Protein AF-A0A4W2BZ05-F1 (afdb_monomer)

InterPro domains:
  IPR001359 Synapsin [PR01368] (102-111)
  IPR001359 Synapsin [PR01368] (117-129)
  IPR001359 Synapsin [PR01368] (153-164)
  IPR016185 Pre-ATP-grasp domain superfamily [SSF52440] (90-190)
  IPR019736 Synapsin, phosphorylation site [PF10581] (1-25)
  IPR019736 Synapsin, phosphorylation site [PS00415] (4-11)
  IPR020897 Synapsin, pre-ATP-grasp domain [PF02078] (90-189)
  IPR020898 Synapsin, ATP-binding domain [PF02750] (191-238)

Organism: Bos indicus x Bos taurus (NCBI:txid30522)

Sequence (246 aa):
MNYLRRRLSDSNFMANLPNGYMTDLQRPQPASSAAPVASPAAPSPGSSGGGGFFSSLSNAVKQTTAAAAATFSEQVGGGSGGAGRGGAAARVLLVIDEPHTDWAKYFKGKKIHGEIDIKVEQAEFSDLNLVAHANGGFSVDMEVLRNGVKVVRSLKPDFVLIRQHAFSMARNGDYRSLVIGLQYAGIPSINSLHSVYNFCDKPWVFAQMVRLHKKLGTEEFPLINQTFYPNHKEMVSLGEGSGHCY

Secondary structure (DSSP, 8-state):
-HHHHHHH---TTGGGPPTTTTGGGGPPPPPP--------------------------------TTSSSSS-S-------------PPPPEEEEEE--TTS-HHHHHTT-EETTTE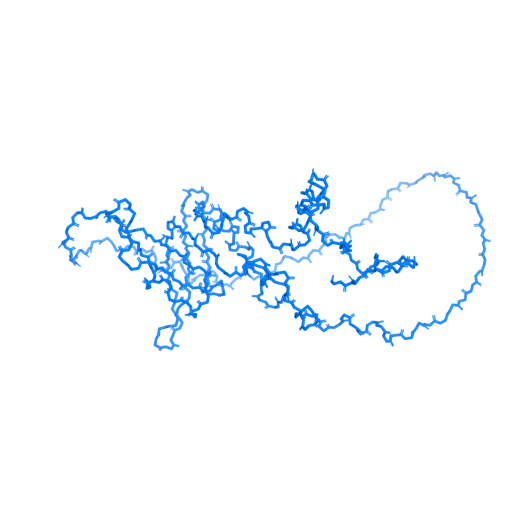EEEEEEE-GGGEEEEE-TTS-EEEEEEEEETTEEEEEEE--SEEEE-S-SB-SSTT-B-HHHHHHHHHTT--EES-HHHHHHTT-HHHHHHHHHHHHHHH-TTT---------SSGGG----SS------

Structure (mmCIF, N/CA/C/O backbone):
data_AF-A0A4W2BZ05-F1
#
_entry.id   AF-A0A4W2BZ05-F1
#
loop_
_atom_site.group_PDB
_atom_site.id
_atom_site.type_symbol
_atom_site.label_atom_id
_atom_site.label_alt_id
_atom_site.label_comp_id
_atom_site.label_asym_id
_atom_site.label_entity_id
_atom_site.label_seq_id
_atom_site.pdbx_PDB_ins_code
_atom_site.Cartn_x
_atom_site.Cartn_y
_atom_site.Cartn_z
_atom_site.occupancy
_atom_site.B_iso_or_equiv
_atom_site.auth_seq_id
_atom_site.auth_comp_id
_atom_site.auth_asym_id
_atom_site.auth_atom_id
_atom_site.pdbx_PDB_model_num
ATOM 1 N N . MET A 1 1 ? 16.042 10.785 -0.523 1.00 42.44 1 MET A N 1
ATOM 2 C CA . MET A 1 1 ? 17.019 10.165 -1.452 1.00 42.44 1 MET A CA 1
ATOM 3 C C . MET A 1 1 ? 17.312 8.682 -1.168 1.00 42.44 1 MET A C 1
ATOM 5 O O . MET A 1 1 ? 17.542 7.952 -2.120 1.00 42.44 1 MET A O 1
ATOM 9 N N . ASN A 1 2 ? 17.253 8.182 0.078 1.00 43.25 2 ASN A N 1
ATOM 10 C CA . ASN A 1 2 ? 17.703 6.807 0.393 1.00 43.25 2 ASN A CA 1
ATOM 11 C C . ASN A 1 2 ? 16.669 5.679 0.170 1.00 43.25 2 ASN A C 1
ATOM 13 O O . ASN A 1 2 ? 17.055 4.523 0.037 1.00 43.25 2 ASN A O 1
ATOM 17 N N . TYR A 1 3 ? 15.368 5.986 0.085 1.00 41.03 3 TYR A N 1
ATOM 18 C CA . TYR A 1 3 ? 14.318 4.963 -0.068 1.00 41.03 3 TYR A CA 1
ATOM 19 C C . TYR A 1 3 ? 14.325 4.288 -1.452 1.00 41.03 3 TYR A C 1
ATOM 21 O O . TYR A 1 3 ? 14.160 3.076 -1.555 1.00 41.03 3 TYR A O 1
ATOM 29 N N . LEU A 1 4 ? 14.571 5.061 -2.517 1.00 38.88 4 LEU A N 1
ATOM 30 C CA . LEU A 1 4 ? 14.624 4.545 -3.891 1.00 38.88 4 LEU A CA 1
ATOM 31 C C . LEU A 1 4 ? 15.882 3.705 -4.141 1.00 38.88 4 LEU A C 1
ATOM 33 O O . LEU A 1 4 ? 15.781 2.639 -4.739 1.00 38.88 4 LEU A O 1
ATOM 37 N N . ARG A 1 5 ? 17.042 4.130 -3.613 1.00 38.56 5 ARG A N 1
ATOM 38 C CA . ARG A 1 5 ? 18.281 3.335 -3.664 1.00 38.56 5 ARG A CA 1
ATOM 39 C C . ARG A 1 5 ? 18.112 1.990 -2.959 1.00 38.56 5 ARG A C 1
ATOM 41 O O . ARG A 1 5 ? 18.413 0.966 -3.552 1.00 38.56 5 ARG A O 1
ATOM 48 N N . ARG A 1 6 ? 17.536 1.962 -1.751 1.00 50.06 6 ARG A N 1
ATOM 49 C CA . ARG A 1 6 ? 17.313 0.699 -1.027 1.00 50.06 6 ARG A CA 1
ATOM 50 C C . ARG A 1 6 ? 16.363 -0.255 -1.770 1.00 50.06 6 ARG A C 1
ATOM 52 O O . ARG A 1 6 ? 16.587 -1.452 -1.742 1.00 50.06 6 ARG A O 1
ATOM 59 N N . ARG A 1 7 ? 15.354 0.253 -2.493 1.00 56.91 7 ARG A N 1
ATOM 60 C CA . ARG A 1 7 ? 14.436 -0.592 -3.290 1.00 56.91 7 ARG A CA 1
ATOM 61 C C . ARG A 1 7 ? 15.033 -1.143 -4.589 1.00 56.91 7 ARG A C 1
ATOM 63 O O . ARG A 1 7 ? 14.593 -2.195 -5.057 1.00 56.91 7 ARG A O 1
ATOM 70 N N . LEU A 1 8 ? 15.971 -0.421 -5.199 1.00 51.12 8 LEU A N 1
ATOM 71 C CA . LEU A 1 8 ? 16.535 -0.772 -6.506 1.00 51.12 8 LEU A CA 1
ATOM 72 C C . LEU A 1 8 ? 17.916 -1.442 -6.418 1.00 51.12 8 LEU A C 1
ATOM 74 O O . LEU A 1 8 ? 18.339 -2.031 -7.404 1.00 51.12 8 LEU A O 1
ATOM 78 N N . SER A 1 9 ? 18.588 -1.396 -5.263 1.00 45.44 9 SER A N 1
ATOM 79 C CA . SER A 1 9 ? 19.962 -1.897 -5.080 1.00 45.44 9 SER A CA 1
ATOM 80 C C . SER A 1 9 ? 20.091 -3.143 -4.189 1.00 45.44 9 SER A C 1
ATOM 82 O O . SER A 1 9 ? 21.202 -3.458 -3.776 1.00 45.44 9 SER A O 1
ATOM 84 N N . ASP A 1 10 ? 19.006 -3.863 -3.876 1.00 45.91 10 ASP A N 1
ATOM 85 C CA . ASP A 1 10 ? 19.117 -5.144 -3.159 1.00 45.91 10 ASP A CA 1
ATOM 86 C C . ASP A 1 10 ? 19.721 -6.223 -4.075 1.00 45.91 10 ASP A C 1
ATOM 88 O O . ASP A 1 10 ? 19.030 -6.854 -4.878 1.00 45.91 10 ASP A O 1
ATOM 92 N N . SER A 1 11 ? 21.024 -6.459 -3.913 1.00 45.88 11 SER A N 1
ATOM 93 C CA . SER A 1 11 ? 21.844 -7.483 -4.584 1.00 45.88 11 SER A CA 1
ATOM 94 C C . SER A 1 11 ? 21.464 -8.932 -4.235 1.00 45.88 11 SER A C 1
ATOM 96 O O . SER A 1 11 ? 22.179 -9.866 -4.587 1.00 45.88 11 SER A O 1
ATOM 98 N N . ASN A 1 12 ? 20.336 -9.148 -3.555 1.00 48.19 12 ASN A N 1
ATOM 99 C CA . ASN A 1 12 ? 19.867 -10.463 -3.114 1.00 48.19 12 ASN A CA 1
ATOM 100 C C . ASN A 1 12 ? 19.046 -11.209 -4.188 1.00 48.19 12 ASN A C 1
ATOM 102 O O . ASN A 1 12 ? 18.341 -12.173 -3.886 1.00 48.19 12 ASN A O 1
ATOM 106 N N . PHE A 1 13 ? 19.119 -10.756 -5.444 1.00 50.84 13 PHE A N 1
ATOM 107 C CA . PHE A 1 13 ? 18.466 -11.381 -6.596 1.00 50.84 13 PHE A CA 1
ATOM 108 C C . PHE A 1 13 ? 18.898 -12.843 -6.775 1.00 50.84 13 PHE A C 1
ATOM 110 O O . PHE A 1 13 ? 18.053 -13.722 -6.918 1.00 50.84 13 PHE A O 1
ATOM 117 N N . MET A 1 14 ? 20.201 -13.126 -6.663 1.00 42.78 14 MET A N 1
ATOM 118 C CA . MET A 1 14 ? 20.717 -14.492 -6.819 1.00 42.78 14 MET A CA 1
ATOM 119 C C . MET A 1 14 ? 20.310 -15.435 -5.678 1.00 42.78 14 MET A C 1
ATOM 121 O O . MET A 1 14 ? 20.208 -16.638 -5.896 1.00 42.78 14 MET A O 1
ATOM 125 N N . ALA A 1 15 ? 20.032 -14.908 -4.482 1.00 48.41 15 ALA A N 1
ATOM 126 C CA . ALA A 1 15 ? 19.611 -15.701 -3.326 1.00 48.41 15 ALA A CA 1
ATOM 127 C C . ALA A 1 15 ? 18.111 -16.064 -3.340 1.00 48.41 15 ALA A C 1
ATOM 129 O O . ALA A 1 15 ? 17.664 -16.823 -2.484 1.00 48.41 15 ALA A O 1
ATOM 130 N N . ASN A 1 16 ? 17.333 -15.528 -4.291 1.00 46.31 16 ASN A N 1
ATOM 131 C CA . ASN A 1 16 ? 15.880 -15.720 -4.389 1.00 46.31 16 ASN A CA 1
ATOM 132 C C . ASN A 1 16 ? 15.438 -16.510 -5.632 1.00 46.31 16 ASN A C 1
ATOM 134 O O . ASN A 1 16 ? 14.246 -16.555 -5.938 1.00 46.31 16 ASN A O 1
ATOM 138 N N . LEU A 1 17 ? 16.368 -17.139 -6.355 1.00 47.66 17 LEU A N 1
ATOM 139 C CA . LEU A 1 17 ? 16.007 -18.024 -7.460 1.00 47.66 17 LEU A CA 1
ATOM 140 C C . LEU A 1 17 ? 15.365 -19.312 -6.904 1.00 47.66 17 LEU A C 1
ATOM 142 O O . LEU A 1 17 ? 15.957 -19.954 -6.034 1.00 47.66 17 LEU A O 1
ATOM 146 N N . PRO A 1 18 ? 14.175 -19.721 -7.386 1.00 45.09 18 PRO A N 1
ATOM 147 C CA . PRO A 1 18 ? 13.589 -21.012 -7.040 1.00 45.09 18 PRO A CA 1
ATOM 148 C C . PRO A 1 18 ? 14.543 -22.168 -7.375 1.00 45.09 18 PRO A C 1
ATOM 150 O O . PRO A 1 18 ? 15.217 -22.141 -8.409 1.00 45.09 18 PRO A O 1
ATOM 153 N N . ASN A 1 19 ? 14.564 -23.213 -6.536 1.00 44.72 19 ASN A N 1
ATOM 154 C CA . ASN A 1 19 ? 15.269 -24.460 -6.849 1.00 44.72 19 ASN A CA 1
ATOM 155 C C . ASN A 1 19 ? 14.824 -24.961 -8.235 1.00 44.72 19 ASN A C 1
ATOM 157 O O . ASN A 1 19 ? 13.648 -25.260 -8.427 1.00 44.72 19 ASN A O 1
ATOM 161 N N . GLY A 1 20 ? 15.756 -25.032 -9.189 1.00 51.22 20 GLY A N 1
ATOM 162 C CA . GLY A 1 20 ? 15.489 -25.479 -10.563 1.00 51.22 20 GLY A CA 1
ATOM 163 C C . GLY A 1 20 ? 16.101 -24.600 -11.657 1.00 51.22 20 GLY A C 1
ATOM 164 O O . GLY A 1 20 ? 16.394 -25.099 -12.737 1.00 51.22 20 GLY A O 1
ATOM 165 N N . TYR A 1 21 ? 16.361 -23.313 -11.391 1.00 54.81 21 TYR A N 1
ATOM 166 C CA . TYR A 1 21 ? 16.761 -22.372 -12.454 1.00 54.81 21 TYR A CA 1
ATOM 167 C C . TYR A 1 21 ? 18.171 -22.617 -13.035 1.00 54.81 21 TYR A C 1
ATOM 169 O O . TYR A 1 21 ? 18.440 -22.239 -14.169 1.00 54.81 21 TYR A O 1
ATOM 177 N N . MET A 1 22 ? 19.072 -23.273 -12.292 1.00 50.94 22 MET A N 1
ATOM 178 C CA . MET A 1 22 ? 20.412 -23.648 -12.784 1.00 50.94 22 MET A CA 1
ATOM 179 C C . MET A 1 22 ? 20.556 -25.131 -13.146 1.00 50.94 22 MET A C 1
ATOM 181 O O . MET A 1 22 ? 21.590 -25.535 -13.667 1.00 50.94 22 MET A O 1
ATOM 185 N N . THR A 1 23 ? 19.552 -25.965 -12.878 1.00 54.19 23 THR A N 1
ATOM 186 C CA . THR A 1 23 ? 19.684 -27.424 -13.033 1.00 54.19 23 THR A CA 1
ATOM 187 C C . THR A 1 23 ? 19.646 -27.859 -14.503 1.00 54.19 23 THR A C 1
ATOM 189 O O . THR A 1 23 ? 20.206 -28.898 -14.850 1.00 54.19 23 THR A O 1
ATOM 192 N N . ASP A 1 24 ? 19.072 -27.028 -15.378 1.00 50.09 24 ASP A N 1
ATOM 193 C CA . ASP A 1 24 ? 19.014 -27.265 -16.826 1.00 50.09 24 ASP A CA 1
ATOM 194 C C . ASP A 1 24 ? 20.314 -26.908 -17.570 1.00 50.09 24 ASP A C 1
ATOM 196 O O . ASP A 1 24 ? 20.489 -27.313 -18.718 1.00 50.09 24 ASP A O 1
ATOM 200 N N . LEU A 1 25 ? 21.270 -26.230 -16.920 1.00 50.72 25 LEU A N 1
ATOM 201 C CA . LEU A 1 25 ? 22.586 -25.930 -17.507 1.00 50.72 25 LEU A CA 1
ATOM 202 C C . LEU A 1 25 ? 23.514 -27.156 -17.560 1.00 50.72 25 LEU A C 1
ATOM 204 O O . LEU A 1 25 ? 24.529 -27.128 -18.254 1.00 50.72 25 LEU A O 1
ATOM 208 N N . GLN A 1 26 ? 23.171 -28.236 -16.851 1.00 43.84 26 GLN A N 1
ATOM 209 C CA . GLN A 1 26 ? 24.017 -29.424 -16.716 1.00 43.84 26 GLN A CA 1
ATOM 210 C C . GLN A 1 26 ? 23.552 -30.640 -17.530 1.00 43.84 26 GLN A C 1
ATOM 212 O O . GLN A 1 26 ? 24.189 -31.690 -17.437 1.00 43.84 26 GLN A O 1
ATOM 217 N N . ARG A 1 27 ? 22.461 -30.563 -18.309 1.00 45.38 27 ARG A N 1
ATOM 218 C CA . ARG A 1 27 ? 21.987 -31.727 -19.078 1.00 45.38 27 ARG A CA 1
ATOM 219 C C . ARG A 1 27 ? 22.782 -31.869 -20.390 1.00 45.38 27 ARG A C 1
ATOM 221 O O . ARG A 1 27 ? 22.685 -30.985 -21.239 1.00 45.38 27 ARG A O 1
ATOM 228 N N . PRO A 1 28 ? 23.508 -32.981 -20.618 1.00 38.84 28 PRO A N 1
ATOM 229 C CA . PRO A 1 28 ? 24.108 -33.260 -21.919 1.00 38.84 28 PRO A CA 1
ATOM 230 C C . PRO A 1 28 ? 23.005 -33.422 -22.974 1.00 38.84 28 PRO A C 1
ATOM 232 O O . PRO A 1 28 ? 22.066 -34.197 -22.775 1.00 38.84 28 PRO A O 1
ATOM 235 N N . GLN A 1 29 ? 23.101 -32.696 -24.089 1.00 43.47 29 GLN A N 1
ATOM 236 C CA . GLN A 1 29 ? 22.225 -32.912 -25.242 1.00 43.47 29 GLN A CA 1
ATOM 237 C C . GLN A 1 29 ? 22.570 -34.253 -25.914 1.00 43.47 29 GLN A C 1
ATOM 239 O O . GLN A 1 29 ? 23.751 -34.508 -26.160 1.00 43.47 29 GLN A O 1
ATOM 244 N N . PRO A 1 30 ? 21.590 -35.110 -26.257 1.00 36.47 30 PRO A N 1
ATOM 245 C CA . PRO A 1 30 ? 21.839 -36.199 -27.192 1.00 36.47 30 PRO A CA 1
ATOM 246 C C . PRO A 1 30 ? 22.071 -35.636 -28.604 1.00 36.47 30 PRO A C 1
ATOM 248 O O . PRO A 1 30 ? 21.396 -34.705 -29.040 1.00 36.47 30 PRO A O 1
ATOM 251 N N . ALA A 1 31 ? 23.069 -36.205 -29.280 1.00 33.25 31 ALA A N 1
ATOM 252 C CA . ALA A 1 31 ? 23.604 -35.771 -30.563 1.00 33.25 31 ALA A CA 1
ATOM 253 C C . ALA A 1 31 ? 22.577 -35.768 -31.710 1.00 33.25 31 ALA A C 1
ATOM 255 O O . ALA A 1 31 ? 21.641 -36.564 -31.759 1.00 33.25 31 ALA A O 1
ATOM 256 N N . SER A 1 32 ? 22.822 -34.861 -32.652 1.00 40.56 32 SER A N 1
ATOM 257 C CA . SER A 1 32 ? 22.099 -34.637 -33.899 1.00 40.56 32 SER A CA 1
ATOM 258 C C . SER A 1 32 ? 22.289 -35.759 -34.930 1.00 40.56 32 SER A C 1
ATOM 260 O O . SER A 1 32 ? 23.369 -36.328 -35.067 1.00 40.56 32 SER A O 1
ATOM 262 N N . SER A 1 33 ? 21.261 -35.992 -35.750 1.00 34.75 33 SER A N 1
ATOM 263 C CA . SER A 1 33 ? 21.390 -36.627 -37.069 1.00 34.75 33 SER A CA 1
ATOM 264 C C . SER A 1 33 ? 20.626 -35.805 -38.110 1.00 34.75 33 SER A C 1
ATOM 266 O O . SER A 1 33 ? 19.467 -35.453 -37.895 1.00 34.75 33 SER A O 1
ATOM 268 N N . ALA A 1 34 ? 21.296 -35.474 -39.213 1.00 33.91 34 ALA A N 1
ATOM 269 C CA . ALA A 1 34 ? 20.848 -34.545 -40.248 1.00 33.91 34 ALA A CA 1
ATOM 270 C C . ALA A 1 34 ? 20.253 -35.232 -41.503 1.00 33.91 34 ALA A C 1
ATOM 272 O O . ALA A 1 34 ? 20.789 -36.243 -41.946 1.00 33.91 34 ALA A O 1
ATOM 273 N N . ALA A 1 35 ? 19.255 -34.547 -42.100 1.00 31.84 35 ALA A N 1
ATOM 274 C CA . ALA A 1 35 ? 18.831 -34.467 -43.524 1.00 31.84 35 ALA A CA 1
ATOM 275 C C . ALA A 1 35 ? 18.134 -35.685 -44.211 1.00 31.84 35 ALA A C 1
ATOM 277 O O . ALA A 1 35 ? 18.347 -36.807 -43.761 1.00 31.84 35 ALA A O 1
ATOM 278 N N . PRO A 1 36 ? 17.346 -35.520 -45.321 1.00 40.69 36 PRO A N 1
ATOM 279 C CA . PRO A 1 36 ? 17.172 -34.338 -46.188 1.00 40.69 36 PRO A CA 1
ATOM 280 C C . PRO A 1 36 ? 15.709 -33.960 -46.599 1.00 40.69 36 PRO A C 1
ATOM 282 O O . PRO A 1 36 ? 14.716 -34.432 -46.060 1.00 40.69 36 PRO A O 1
ATOM 285 N N . VAL A 1 37 ? 15.657 -33.023 -47.552 1.00 35.69 37 VAL A N 1
ATOM 286 C CA . VAL A 1 37 ? 14.616 -32.123 -48.092 1.00 35.69 37 VAL A CA 1
ATOM 287 C C . VAL A 1 37 ? 13.609 -32.769 -49.072 1.00 35.69 37 VAL A C 1
ATOM 289 O O . VAL A 1 37 ? 14.016 -33.604 -49.874 1.00 35.69 37 VAL A O 1
ATOM 292 N N . ALA A 1 38 ? 12.359 -32.271 -49.125 1.00 33.44 38 ALA A N 1
ATOM 293 C CA . ALA A 1 38 ? 11.497 -32.258 -50.327 1.00 33.44 38 ALA A CA 1
ATOM 294 C C . ALA A 1 38 ? 10.388 -31.172 -50.236 1.00 33.44 38 ALA A C 1
ATOM 296 O O . ALA A 1 38 ? 9.806 -30.967 -49.173 1.00 33.44 38 ALA A O 1
ATOM 297 N N . SER A 1 39 ? 10.135 -30.470 -51.350 1.00 35.53 39 SER A N 1
ATOM 298 C CA . SER A 1 39 ? 9.301 -29.251 -51.487 1.00 35.53 39 SER A CA 1
ATOM 299 C C . SER A 1 39 ? 7.825 -29.544 -51.919 1.00 35.53 39 SER A C 1
ATOM 301 O O . SER A 1 39 ? 7.409 -30.693 -51.805 1.00 35.53 39 SER A O 1
ATOM 303 N N . PRO A 1 40 ? 6.967 -28.570 -52.333 1.00 47.00 40 PRO A N 1
ATOM 304 C CA . PRO A 1 40 ? 5.636 -28.357 -51.744 1.00 47.00 40 PRO A CA 1
ATOM 305 C C . PRO A 1 40 ? 4.437 -28.695 -52.665 1.00 47.00 40 PRO A C 1
ATOM 307 O O . PRO A 1 40 ? 4.552 -28.671 -53.887 1.00 47.00 40 PRO A O 1
ATOM 310 N N . ALA A 1 41 ? 3.242 -28.892 -52.091 1.00 31.12 41 ALA A N 1
ATOM 311 C CA . ALA A 1 41 ? 1.970 -28.809 -52.823 1.00 31.12 41 ALA A CA 1
ATOM 312 C C . ALA A 1 41 ? 0.804 -28.401 -51.897 1.00 31.12 41 ALA A C 1
ATOM 314 O O . ALA A 1 41 ? 0.708 -28.860 -50.762 1.00 31.12 41 ALA A O 1
ATOM 315 N N . ALA A 1 42 ? -0.079 -27.538 -52.402 1.00 35.19 42 ALA A N 1
ATOM 316 C CA . ALA A 1 42 ? -1.349 -27.088 -51.812 1.00 35.19 42 ALA A CA 1
ATOM 317 C C . ALA A 1 42 ? -2.517 -27.492 -52.752 1.00 35.19 42 ALA A C 1
ATOM 319 O O . ALA A 1 42 ? -2.238 -27.972 -53.850 1.00 35.19 42 ALA A O 1
ATOM 320 N N . PRO A 1 43 ? -3.789 -27.122 -52.489 1.00 46.19 43 PRO A N 1
ATOM 321 C CA . PRO A 1 43 ? -4.662 -27.423 -51.343 1.00 46.19 43 PRO A CA 1
ATOM 322 C C . PRO A 1 43 ? -5.978 -28.132 -51.792 1.00 46.19 43 PRO A C 1
ATOM 324 O O . PRO A 1 43 ? -6.150 -28.395 -52.982 1.00 46.19 43 PRO A O 1
ATOM 327 N N . SER A 1 44 ? -6.931 -28.345 -50.858 1.00 35.00 44 SER A N 1
ATOM 328 C CA . SER A 1 44 ? -8.430 -28.386 -50.983 1.00 35.00 44 SER A CA 1
ATOM 329 C C . SER A 1 44 ? -9.096 -29.593 -50.247 1.00 35.00 44 SER A C 1
ATOM 331 O O . SER A 1 44 ? -8.371 -30.450 -49.749 1.00 35.00 44 SER A O 1
ATOM 333 N N . PRO A 1 45 ? -10.434 -29.635 -50.018 1.00 43.25 45 PRO A N 1
ATOM 334 C CA . PRO A 1 45 ? -11.026 -29.469 -48.684 1.00 43.25 45 PRO A CA 1
ATOM 335 C C . PRO A 1 45 ? -11.836 -30.699 -48.213 1.00 43.25 45 PRO A C 1
ATOM 337 O O . PRO A 1 45 ? -12.278 -31.520 -49.011 1.00 43.25 45 PRO A O 1
ATOM 340 N N . GLY A 1 46 ? -12.105 -30.814 -46.910 1.00 32.16 46 GLY A N 1
ATOM 341 C CA . GLY A 1 46 ? -12.927 -31.907 -46.384 1.00 32.16 46 GLY A CA 1
ATOM 342 C C . GLY A 1 46 ? -13.368 -31.673 -44.946 1.00 32.16 46 GLY A C 1
ATOM 343 O O . GLY A 1 46 ? -12.590 -31.236 -44.107 1.00 32.16 46 GLY A O 1
ATOM 344 N N . SER A 1 47 ? -14.647 -31.905 -44.703 1.00 32.72 47 SER A N 1
ATOM 345 C CA . SER A 1 47 ? -15.440 -31.489 -43.555 1.00 32.72 47 SER A CA 1
ATOM 346 C C . SER A 1 47 ? -15.425 -32.467 -42.374 1.00 32.72 47 SER A C 1
ATOM 348 O O . SER A 1 47 ? -15.275 -33.670 -42.553 1.00 32.72 47 SER A O 1
ATOM 350 N N . SER A 1 48 ? -15.799 -31.917 -41.211 1.00 34.69 48 SER A N 1
ATOM 351 C CA . SER A 1 48 ? -16.631 -32.505 -40.139 1.00 34.69 48 SER A CA 1
ATOM 352 C C . SER A 1 48 ? -16.110 -33.666 -39.273 1.00 34.69 48 SER A C 1
ATOM 354 O O . SER A 1 48 ? -15.775 -34.737 -39.761 1.00 34.69 48 SER A O 1
ATOM 356 N N . GLY A 1 49 ? -16.253 -33.465 -37.954 1.00 31.56 49 GLY A N 1
ATOM 357 C CA . GLY A 1 49 ? -16.087 -34.444 -36.868 1.00 31.56 49 GLY A CA 1
ATOM 358 C C . GLY A 1 49 ? -14.779 -34.207 -36.111 1.00 31.56 49 GLY A C 1
ATOM 359 O O . GLY A 1 49 ? -13.729 -34.156 -36.724 1.00 31.56 49 GLY A O 1
ATOM 360 N N . GLY A 1 50 ? -14.702 -34.006 -34.800 1.00 30.27 50 GLY A N 1
ATOM 361 C CA . GLY A 1 50 ? -15.607 -34.231 -33.678 1.00 30.27 50 GLY A CA 1
ATOM 362 C C . GLY A 1 50 ? -14.709 -34.526 -32.461 1.00 30.27 50 GLY A C 1
ATOM 363 O O . GLY A 1 50 ? -13.737 -35.258 -32.599 1.00 30.27 50 GLY A O 1
ATOM 364 N N . GLY A 1 51 ? -15.015 -33.949 -31.293 1.00 33.94 51 GLY A N 1
ATOM 365 C CA . GLY A 1 51 ? -14.284 -34.148 -30.024 1.00 33.94 51 GLY A CA 1
ATOM 366 C C . GLY A 1 51 ? -13.308 -33.000 -29.719 1.00 33.94 51 GLY A C 1
ATOM 367 O O . GLY A 1 51 ? -12.440 -32.695 -30.519 1.00 33.94 51 GLY A O 1
ATOM 368 N N . GLY A 1 52 ? -13.396 -32.241 -28.627 1.00 34.44 52 GLY A N 1
ATOM 369 C CA . GLY A 1 52 ? -13.923 -32.551 -27.301 1.00 34.44 52 GLY A CA 1
ATOM 370 C C . GLY A 1 52 ? -12.755 -32.712 -26.327 1.00 34.44 52 GLY A C 1
ATOM 371 O O . GLY A 1 52 ? -12.319 -33.831 -26.114 1.00 34.44 52 GLY A O 1
ATOM 372 N N . PHE A 1 53 ? -12.250 -31.609 -25.755 1.00 46.62 53 PHE A N 1
ATOM 373 C CA . PHE A 1 53 ? -11.255 -31.619 -24.662 1.00 46.62 53 PHE A CA 1
ATOM 374 C C . PHE A 1 53 ? -11.418 -30.431 -23.691 1.00 46.62 53 PHE A C 1
ATOM 376 O O . PHE A 1 53 ? -10.450 -29.829 -23.240 1.00 46.62 53 PHE A O 1
ATOM 383 N N . PHE A 1 54 ? -12.657 -30.107 -23.315 1.00 46.84 54 PHE A N 1
ATOM 384 C CA . PHE A 1 54 ? -12.911 -29.362 -22.078 1.00 46.84 54 PHE A CA 1
ATOM 385 C C . PHE A 1 54 ? -13.699 -30.265 -21.138 1.00 46.84 54 PHE A C 1
ATOM 387 O O . PHE A 1 54 ? -14.926 -30.303 -21.174 1.00 46.84 54 PHE A O 1
ATOM 394 N N . SER A 1 55 ? -12.984 -31.035 -20.321 1.00 34.75 55 SER A N 1
ATOM 395 C CA . SER A 1 55 ? -13.594 -31.827 -19.258 1.00 34.75 55 SER A CA 1
ATOM 396 C C . SER A 1 55 ? -12.809 -31.696 -17.958 1.00 34.75 55 SER A C 1
ATOM 398 O O . SER A 1 55 ? -11.669 -32.139 -17.866 1.00 34.75 55 SER A O 1
ATOM 400 N N . SER A 1 56 ? -13.526 -31.167 -16.964 1.00 31.47 56 SER A N 1
ATOM 401 C CA . SER A 1 56 ? -13.455 -31.504 -15.540 1.00 31.47 56 SER A CA 1
ATOM 402 C C . SER A 1 56 ? -12.234 -31.075 -14.737 1.00 31.47 56 SER A C 1
ATOM 404 O O . SER A 1 56 ? -11.215 -31.743 -14.771 1.00 31.47 56 SER A O 1
ATOM 406 N N . LEU A 1 57 ? -12.446 -30.095 -13.848 1.00 37.00 57 LEU A N 1
ATOM 407 C CA . LEU A 1 57 ? -12.390 -30.309 -12.393 1.00 37.00 57 LEU A CA 1
ATOM 408 C C . LEU A 1 57 ? -13.366 -29.339 -11.693 1.00 37.00 57 LEU A C 1
ATOM 410 O O . LEU A 1 57 ? -13.034 -28.214 -11.334 1.00 37.00 57 LEU A O 1
ATOM 414 N N . SER A 1 58 ? -14.608 -29.776 -11.507 1.00 34.69 58 SER A N 1
ATOM 415 C CA . SER A 1 58 ? -15.526 -29.238 -10.498 1.00 34.69 58 SER A CA 1
ATOM 416 C C . SER A 1 58 ? -16.418 -30.380 -10.037 1.00 34.69 58 SER A C 1
ATOM 418 O O . SER A 1 58 ? -17.301 -30.795 -10.780 1.00 34.69 58 SER A O 1
ATOM 420 N N . ASN A 1 59 ? -16.106 -30.940 -8.861 1.00 32.72 59 ASN A N 1
ATOM 421 C CA . ASN A 1 59 ? -17.055 -31.340 -7.810 1.00 32.72 59 ASN A CA 1
ATOM 422 C C . ASN A 1 59 ? -16.376 -32.239 -6.764 1.00 32.72 59 ASN A C 1
ATOM 424 O O . ASN A 1 59 ? -16.293 -33.448 -6.934 1.00 32.72 59 ASN A O 1
ATOM 428 N N . ALA A 1 60 ? -15.932 -31.616 -5.674 1.00 38.06 60 ALA A N 1
ATOM 429 C CA . ALA A 1 60 ? -15.851 -32.135 -4.302 1.00 38.06 60 ALA A CA 1
ATOM 430 C C . ALA A 1 60 ? -15.264 -30.962 -3.495 1.00 38.06 60 ALA A C 1
ATOM 432 O O . ALA A 1 60 ? -14.138 -30.560 -3.746 1.00 38.06 60 ALA A O 1
ATOM 433 N N . VAL A 1 61 ? -16.003 -30.221 -2.670 1.00 40.47 61 VAL A N 1
ATOM 434 C CA . VAL A 1 61 ? -16.529 -30.652 -1.373 1.00 40.47 61 VAL A CA 1
ATOM 435 C C . VAL A 1 61 ? -17.765 -29.802 -1.030 1.00 40.47 61 VAL A C 1
ATOM 437 O O . VAL A 1 61 ? -17.674 -28.596 -0.815 1.00 40.47 61 VAL A O 1
ATOM 440 N N . LYS A 1 62 ? -18.931 -30.454 -0.966 1.00 43.00 62 LYS A N 1
ATOM 441 C CA . LYS A 1 62 ? -20.117 -30.013 -0.216 1.00 43.00 62 LYS A CA 1
ATOM 442 C C . LYS A 1 62 ? -20.160 -30.854 1.059 1.00 43.00 62 LYS A C 1
ATOM 444 O O . LYS A 1 62 ? -20.501 -32.023 0.967 1.00 43.00 62 LYS A O 1
ATOM 449 N N . GLN A 1 63 ? -19.775 -30.247 2.180 1.00 41.28 63 GLN A N 1
ATOM 450 C CA . GLN A 1 63 ? -19.846 -30.674 3.595 1.00 41.28 63 GLN A CA 1
ATOM 451 C C . GLN A 1 63 ? -18.625 -29.988 4.227 1.00 41.28 63 GLN A C 1
ATOM 453 O O . GLN A 1 63 ? -17.509 -30.426 4.001 1.00 41.28 63 GLN A O 1
ATOM 458 N N . THR A 1 64 ? -18.721 -28.759 4.746 1.00 42.59 64 THR A N 1
ATOM 459 C CA . THR A 1 64 ? -19.169 -28.480 6.125 1.00 42.59 64 THR A CA 1
ATOM 460 C C . THR A 1 64 ? -19.742 -27.054 6.250 1.00 42.59 64 THR A C 1
ATOM 462 O O . THR A 1 64 ? -19.343 -26.265 7.103 1.00 42.59 64 THR A O 1
ATOM 465 N N . THR A 1 65 ? -20.692 -26.678 5.391 1.00 45.78 65 THR A N 1
ATOM 466 C CA . THR A 1 65 ? -21.405 -25.386 5.480 1.00 45.78 65 THR A CA 1
ATOM 467 C C . THR A 1 65 ? -22.651 -25.516 6.363 1.00 45.78 65 THR A C 1
ATOM 469 O O . THR A 1 65 ? -23.774 -25.418 5.880 1.00 45.78 65 THR A O 1
ATOM 472 N N . ALA A 1 66 ? -22.457 -25.796 7.656 1.00 40.56 66 ALA A N 1
ATOM 473 C CA . ALA A 1 66 ? -23.559 -25.880 8.628 1.00 40.56 66 ALA A CA 1
ATOM 474 C C . ALA A 1 66 ? -23.171 -25.515 10.080 1.00 40.56 66 ALA A C 1
ATOM 476 O O . ALA A 1 66 ? -23.913 -25.837 11.000 1.00 40.56 66 ALA A O 1
ATOM 477 N N . ALA A 1 67 ? -22.036 -24.839 10.312 1.00 42.66 67 ALA A N 1
ATOM 478 C CA . ALA A 1 67 ? -21.581 -24.492 11.670 1.00 42.66 67 ALA A CA 1
ATOM 479 C C . ALA A 1 67 ? -21.122 -23.029 11.858 1.00 42.66 67 ALA A C 1
ATOM 481 O O . ALA A 1 67 ? -20.445 -22.723 12.831 1.00 42.66 67 ALA A O 1
ATOM 482 N N . ALA A 1 68 ? -21.497 -22.112 10.958 1.00 44.16 68 ALA A N 1
ATOM 483 C CA . ALA A 1 68 ? -21.224 -20.672 11.114 1.00 44.16 68 ALA A CA 1
ATOM 484 C C . ALA A 1 68 ? -22.484 -19.785 11.018 1.00 44.16 68 ALA A C 1
ATOM 486 O O . ALA A 1 68 ? -22.388 -18.567 11.097 1.00 44.16 68 ALA A O 1
ATOM 487 N N . ALA A 1 69 ? -23.670 -20.387 10.870 1.00 40.72 69 ALA A N 1
ATOM 488 C CA . ALA A 1 69 ? -24.947 -19.680 10.716 1.00 40.72 69 ALA A CA 1
ATOM 489 C C . ALA A 1 69 ? -25.832 -19.704 11.983 1.00 40.72 69 ALA A C 1
ATOM 491 O O . ALA A 1 69 ? -26.995 -19.330 11.916 1.00 40.72 69 ALA A O 1
ATOM 492 N N . ALA A 1 70 ? -25.301 -20.142 13.133 1.00 41.22 70 ALA A N 1
ATOM 493 C CA . ALA A 1 70 ? -26.080 -20.365 14.360 1.00 41.22 70 ALA A CA 1
ATOM 494 C C . ALA A 1 70 ? -25.716 -19.443 15.544 1.00 41.22 70 ALA A C 1
ATOM 496 O O . ALA A 1 70 ? -26.071 -19.745 16.677 1.00 41.22 70 ALA A O 1
ATOM 497 N N . THR A 1 71 ? -25.036 -18.313 15.319 1.00 47.66 71 THR A N 1
ATOM 498 C CA . THR A 1 71 ? -24.789 -17.309 16.381 1.00 47.66 71 THR A CA 1
ATOM 499 C C . THR A 1 71 ? -25.172 -15.881 15.998 1.00 47.66 71 THR A C 1
ATOM 501 O O . THR A 1 71 ? -24.797 -14.939 16.690 1.00 47.66 71 THR A O 1
ATOM 504 N N . PHE A 1 72 ? -25.963 -15.693 14.939 1.00 46.09 72 PHE A N 1
ATOM 505 C CA . PHE A 1 72 ? -26.476 -14.374 14.564 1.00 46.09 72 PHE A CA 1
ATOM 506 C C . PHE A 1 72 ? -28.001 -14.320 14.661 1.00 46.09 72 PHE A C 1
ATOM 508 O O . PHE A 1 72 ? -28.722 -14.259 13.670 1.00 46.09 72 PHE A O 1
ATOM 515 N N . SER A 1 73 ? -28.480 -14.324 15.901 1.00 39.97 73 SER A N 1
ATOM 516 C CA . SER A 1 73 ? -29.804 -13.824 16.251 1.00 39.97 73 SER A CA 1
ATOM 517 C C . SER A 1 73 ? -29.736 -13.165 17.627 1.00 39.97 73 SER A C 1
ATOM 519 O O . SER A 1 73 ? -29.563 -13.838 18.636 1.00 39.97 73 SER A O 1
ATOM 521 N N . GLU A 1 74 ? -29.892 -11.841 17.602 1.00 35.69 74 GLU A N 1
ATOM 522 C CA . GLU A 1 74 ? -30.532 -11.043 18.648 1.00 35.69 74 GLU A CA 1
ATOM 523 C C . GLU A 1 74 ? -29.775 -10.844 19.973 1.00 35.69 74 GLU A C 1
ATOM 525 O O . GLU A 1 74 ? -29.914 -11.592 20.933 1.00 35.69 74 GLU A O 1
ATOM 530 N N . GLN A 1 75 ? -29.072 -9.710 20.070 1.00 34.09 75 GLN A N 1
ATOM 531 C CA . GLN A 1 75 ? -28.990 -8.990 21.339 1.00 34.09 75 GLN A CA 1
ATOM 532 C C . GLN A 1 75 ? -29.127 -7.483 21.098 1.00 34.09 75 GLN A C 1
ATOM 534 O O . GLN A 1 75 ? -28.162 -6.746 20.895 1.00 34.09 75 GLN A O 1
ATOM 539 N N . VAL A 1 76 ? -30.385 -7.043 21.092 1.00 38.81 76 VAL A N 1
ATOM 540 C CA . VAL A 1 76 ? -30.785 -5.660 21.350 1.00 38.81 76 VAL A CA 1
ATOM 541 C C . VAL A 1 76 ? -30.712 -5.427 22.860 1.00 38.81 76 VAL A C 1
ATOM 543 O O . VAL A 1 76 ? -31.237 -6.219 23.634 1.00 38.81 76 VAL A O 1
ATOM 546 N N . GLY A 1 77 ? -30.117 -4.302 23.264 1.00 35.78 77 GLY A N 1
ATOM 547 C CA . GLY A 1 77 ? -30.344 -3.685 24.575 1.00 35.78 77 GLY A CA 1
ATOM 548 C C . GLY A 1 77 ? -29.356 -4.070 25.678 1.00 35.78 77 GLY A C 1
ATOM 549 O O . GLY A 1 77 ? -29.408 -5.158 26.238 1.00 35.78 77 GLY A O 1
ATOM 550 N N . GLY A 1 78 ? -28.500 -3.119 26.056 1.00 32.19 78 GLY A N 1
ATOM 551 C CA . GLY A 1 78 ? -27.657 -3.231 27.247 1.00 32.19 78 GLY A CA 1
ATOM 552 C C . GLY A 1 78 ? -26.576 -2.161 27.301 1.00 32.19 78 GLY A C 1
ATOM 553 O O . GLY A 1 78 ? -25.412 -2.437 27.042 1.00 32.19 78 GLY A O 1
ATOM 554 N N . GLY A 1 79 ? -26.973 -0.920 27.587 1.00 37.41 79 GLY A N 1
ATOM 555 C CA . GLY A 1 79 ? -26.044 0.181 27.807 1.00 37.41 79 GLY A CA 1
ATOM 556 C C . GLY A 1 79 ? -25.262 0.074 29.120 1.00 37.41 79 GLY A C 1
ATOM 557 O O . GLY A 1 79 ? -25.736 -0.487 30.103 1.00 37.41 79 GLY A O 1
ATOM 558 N N . SER A 1 80 ? -24.066 0.662 29.103 1.00 43.56 80 SER A N 1
ATOM 559 C CA . SER A 1 80 ? -23.349 1.400 30.165 1.00 43.56 80 SER A CA 1
ATOM 560 C C . SER A 1 80 ? -21.842 1.251 29.892 1.00 43.56 80 SER A C 1
ATOM 562 O O . SER A 1 80 ? -21.384 0.185 29.512 1.00 43.56 80 SER A O 1
ATOM 564 N N . GLY A 1 81 ? -20.978 2.253 29.981 1.00 36.97 81 GLY A N 1
ATOM 565 C CA . GLY A 1 81 ? -21.116 3.656 30.320 1.00 36.97 81 GLY A CA 1
ATOM 566 C C . GLY A 1 81 ? -19.778 4.341 30.028 1.00 36.97 81 GLY A C 1
ATOM 567 O O . GLY A 1 81 ? -18.719 3.717 30.075 1.00 36.97 81 GLY A O 1
ATOM 568 N N . GLY A 1 82 ? -19.842 5.622 29.683 1.00 36.25 82 GLY A N 1
ATOM 569 C CA . GLY A 1 82 ? -18.664 6.425 29.375 1.0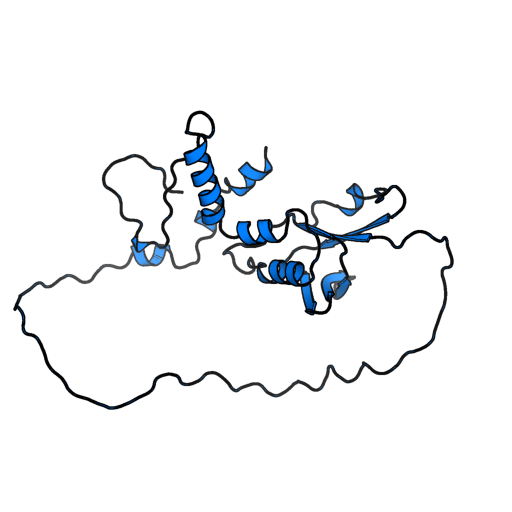0 36.25 82 GLY A CA 1
ATOM 570 C C . GLY A 1 82 ? -19.016 7.748 28.712 1.00 36.25 82 GLY A C 1
ATOM 571 O O . GLY A 1 82 ? -18.496 8.063 27.649 1.00 36.25 82 GLY A O 1
ATOM 572 N N . ALA A 1 83 ? -19.938 8.505 29.310 1.00 47.38 83 ALA A N 1
ATOM 573 C CA . ALA A 1 83 ? -20.149 9.899 28.947 1.00 47.38 83 ALA A CA 1
ATOM 574 C C . ALA A 1 83 ? -18.870 10.693 29.262 1.00 47.38 83 ALA A C 1
ATOM 576 O O . ALA A 1 83 ? -18.421 10.722 30.407 1.00 47.38 83 ALA A O 1
ATOM 577 N N . GLY A 1 84 ? -18.284 11.331 28.247 1.00 38.28 84 GLY A N 1
ATOM 578 C CA . GLY A 1 84 ? -17.073 12.126 28.414 1.00 38.28 84 GLY A CA 1
ATOM 579 C C . GLY A 1 84 ? -16.648 12.870 27.152 1.00 38.28 84 GLY A C 1
ATOM 580 O O . GLY A 1 84 ? -15.677 12.479 26.521 1.00 38.28 84 GLY A O 1
ATOM 581 N N . ARG A 1 85 ? -17.330 13.995 26.887 1.00 44.31 85 ARG A N 1
ATOM 582 C CA . ARG A 1 85 ? -17.028 15.062 25.905 1.00 44.31 85 ARG A CA 1
ATOM 583 C C . ARG A 1 85 ? -17.418 14.753 24.459 1.00 44.31 85 ARG A C 1
ATOM 585 O O . ARG A 1 85 ? -17.019 13.748 23.892 1.00 44.31 85 ARG A O 1
ATOM 592 N N . GLY A 1 86 ? -18.166 15.682 23.856 1.00 42.53 86 GLY A N 1
ATOM 593 C CA . GLY A 1 86 ? -18.483 15.731 22.426 1.00 42.53 86 GLY A CA 1
ATOM 594 C C . GLY A 1 86 ? -17.248 16.007 21.564 1.00 42.53 86 GLY A C 1
ATOM 595 O O . 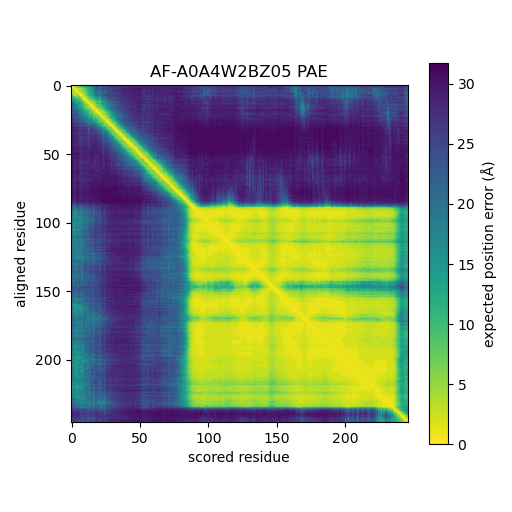GLY A 1 86 ? -17.191 17.012 20.866 1.00 42.53 86 GLY A O 1
ATOM 596 N N . GLY A 1 87 ? -16.239 15.144 21.665 1.00 55.66 87 GLY A N 1
ATOM 597 C CA . GLY A 1 87 ? -15.115 15.090 20.747 1.00 55.66 87 GLY A CA 1
ATOM 598 C C . GLY A 1 87 ? -15.515 14.287 19.518 1.00 55.66 87 GLY A C 1
ATOM 599 O O . GLY A 1 87 ? -16.147 13.236 19.634 1.00 55.66 87 GLY A O 1
ATOM 600 N N . ALA A 1 88 ? -15.165 14.791 18.339 1.00 71.75 88 ALA A N 1
ATOM 601 C CA . ALA A 1 88 ? -15.332 14.064 17.091 1.00 71.75 88 ALA A CA 1
ATOM 602 C C . ALA A 1 88 ? -14.712 12.656 17.191 1.00 71.75 88 ALA A C 1
ATOM 604 O O . ALA A 1 88 ? -13.643 12.483 17.780 1.00 71.75 88 ALA A O 1
ATOM 605 N N . ALA A 1 89 ? -15.386 11.653 16.618 1.00 87.75 89 ALA A N 1
ATOM 606 C CA . ALA A 1 89 ? -14.890 10.280 16.604 1.00 87.75 89 ALA A CA 1
ATOM 607 C C . ALA A 1 89 ? -13.473 10.228 16.005 1.00 87.75 89 ALA A C 1
ATOM 609 O O . ALA A 1 89 ? -13.216 10.816 14.952 1.00 87.75 89 ALA A O 1
ATOM 610 N N . ALA A 1 90 ? -12.559 9.537 16.690 1.00 94.06 90 ALA A N 1
ATOM 611 C CA . ALA A 1 90 ? -11.182 9.384 16.235 1.00 94.06 90 ALA A CA 1
ATOM 612 C C . ALA A 1 90 ? -11.130 8.693 14.865 1.00 94.06 90 ALA A C 1
ATOM 614 O O . ALA A 1 90 ? -11.919 7.786 14.593 1.00 94.06 90 ALA A O 1
ATOM 615 N N . ARG A 1 91 ? -10.170 9.091 14.026 1.00 98.06 91 ARG A N 1
ATOM 616 C CA . ARG A 1 91 ? -9.932 8.467 12.718 1.00 98.06 91 ARG A CA 1
ATOM 617 C C . ARG A 1 91 ? -8.921 7.341 12.842 1.00 98.06 91 ARG A C 1
ATOM 619 O O . ARG A 1 91 ? -7.869 7.519 13.458 1.00 98.06 91 ARG A O 1
ATOM 626 N N . VAL A 1 92 ? -9.231 6.194 12.255 1.00 98.50 92 VAL A N 1
ATOM 627 C CA . VAL A 1 92 ? -8.398 4.993 12.294 1.00 98.50 92 VAL A CA 1
ATOM 628 C C . VAL A 1 92 ? -7.398 5.019 11.141 1.00 98.50 92 VAL A C 1
ATOM 630 O O . VAL A 1 92 ? -7.779 4.953 9.974 1.00 98.50 92 VAL A O 1
ATOM 633 N N . LEU A 1 93 ? -6.111 5.072 11.473 1.00 98.81 93 LEU A N 1
ATOM 634 C CA . LEU A 1 93 ? -5.004 4.903 10.538 1.00 98.81 93 LEU A CA 1
ATOM 635 C C . LEU A 1 93 ? -4.459 3.479 10.667 1.00 98.81 93 LEU A C 1
ATOM 637 O O . LEU A 1 93 ? -3.897 3.133 11.706 1.00 98.81 93 LEU A O 1
ATOM 641 N N . LEU A 1 94 ? -4.588 2.678 9.609 1.00 98.81 94 LEU A N 1
ATOM 642 C CA . LEU A 1 94 ? -3.881 1.403 9.499 1.00 98.81 94 LEU A CA 1
ATOM 643 C C . LEU A 1 94 ? -2.484 1.645 8.921 1.00 98.81 94 LEU A C 1
ATOM 645 O O . LEU A 1 94 ? -2.351 2.181 7.824 1.00 98.81 94 LEU A O 1
ATOM 649 N N . VAL A 1 95 ? -1.442 1.224 9.627 1.00 98.81 95 VAL A N 1
ATOM 650 C CA . VAL A 1 95 ? -0.070 1.230 9.118 1.00 98.81 95 VAL A CA 1
ATOM 651 C C . VAL A 1 95 ? 0.352 -0.200 8.805 1.00 98.81 95 VAL A C 1
ATOM 653 O O . VAL A 1 95 ? 0.391 -1.042 9.698 1.00 98.81 95 VAL A O 1
ATOM 656 N N . ILE A 1 96 ? 0.665 -0.462 7.535 1.00 98.69 96 ILE A N 1
ATOM 657 C CA . ILE A 1 96 ? 1.173 -1.756 7.075 1.00 98.69 96 ILE A CA 1
ATOM 658 C C . ILE A 1 96 ? 2.699 -1.708 7.075 1.00 98.69 96 ILE A C 1
ATOM 660 O O . ILE A 1 96 ? 3.317 -1.266 6.095 1.00 98.69 96 ILE A O 1
ATOM 664 N N . ASP A 1 97 ? 3.284 -2.090 8.207 1.00 98.44 97 ASP A N 1
ATOM 665 C CA . ASP A 1 97 ? 4.725 -2.070 8.457 1.00 98.44 97 ASP A CA 1
ATOM 666 C C . ASP A 1 97 ? 5.138 -3.135 9.476 1.00 98.44 97 ASP A C 1
ATOM 668 O O . ASP A 1 97 ? 4.344 -3.551 10.320 1.00 98.44 97 ASP A O 1
ATOM 672 N N . GLU A 1 98 ? 6.412 -3.505 9.434 1.00 95.38 98 GLU A N 1
ATOM 673 C CA . GLU A 1 98 ? 7.040 -4.356 10.445 1.00 95.38 98 GLU A CA 1
ATOM 674 C C . GLU A 1 98 ? 7.027 -3.691 11.840 1.00 95.38 98 GLU A C 1
ATOM 676 O O . GLU A 1 98 ? 7.054 -2.458 11.953 1.00 95.38 98 GLU A O 1
ATOM 681 N N . PRO A 1 99 ? 7.072 -4.472 12.936 1.00 95.06 99 PRO A N 1
ATOM 682 C CA . PRO A 1 99 ? 6.975 -3.949 14.303 1.00 95.06 99 PRO A CA 1
ATOM 683 C C . PRO A 1 99 ? 8.212 -3.165 14.771 1.00 95.06 99 PRO A C 1
ATOM 685 O O . PRO A 1 99 ? 8.195 -2.589 15.859 1.00 95.06 99 PRO A O 1
ATOM 688 N N . HIS A 1 100 ? 9.293 -3.120 13.983 1.00 95.56 100 HIS A N 1
ATOM 689 C CA . HIS A 1 100 ? 10.524 -2.417 14.361 1.00 95.56 100 HIS A CA 1
ATOM 690 C C . HIS A 1 100 ? 10.321 -0.895 14.506 1.00 95.56 100 HIS A C 1
ATOM 692 O O . HIS A 1 1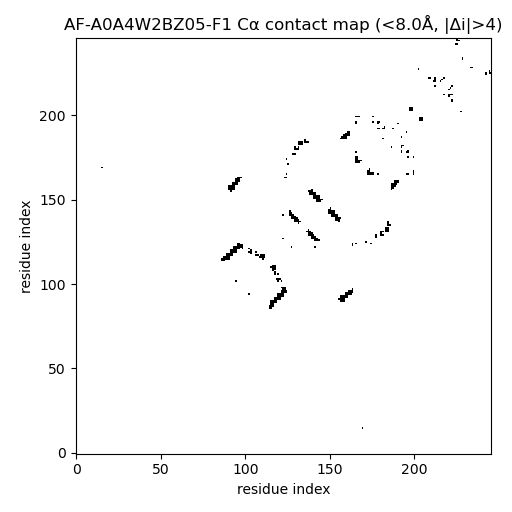00 ? 11.077 -0.242 15.229 1.00 95.56 100 HIS A O 1
ATOM 698 N N . THR A 1 101 ? 9.309 -0.325 13.840 1.00 97.50 101 THR A N 1
ATOM 699 C CA . THR A 1 101 ? 8.927 1.087 13.975 1.00 97.50 101 THR A CA 1
ATOM 700 C C . THR A 1 101 ? 7.594 1.196 14.710 1.00 97.50 101 THR A C 1
ATOM 702 O O . THR A 1 101 ? 6.570 0.767 14.191 1.00 97.50 101 THR A O 1
ATOM 705 N N . ASP A 1 102 ? 7.582 1.821 15.889 1.00 97.75 102 ASP A N 1
ATOM 706 C CA . ASP A 1 102 ? 6.350 2.129 16.632 1.00 97.75 102 ASP A CA 1
ATOM 707 C C . ASP A 1 102 ? 5.684 3.389 16.061 1.00 97.75 102 ASP A C 1
ATOM 709 O O . ASP A 1 102 ? 5.964 4.516 16.483 1.00 97.75 102 ASP A O 1
ATOM 713 N N . TRP A 1 103 ? 4.798 3.214 15.080 1.00 98.56 103 TRP A N 1
ATOM 714 C CA . TRP A 1 103 ? 4.105 4.337 14.446 1.00 98.56 103 TRP A CA 1
ATOM 715 C C . TRP A 1 103 ? 3.126 5.042 15.389 1.00 98.56 103 TRP A C 1
ATOM 717 O O . TRP A 1 103 ? 2.940 6.258 15.273 1.00 98.56 103 TRP A O 1
ATOM 727 N N . ALA A 1 104 ? 2.551 4.334 16.366 1.00 97.88 104 ALA A N 1
ATOM 728 C CA . ALA A 1 104 ? 1.653 4.937 17.347 1.00 97.88 104 ALA A CA 1
ATOM 729 C C . ALA A 1 104 ? 2.373 6.023 18.162 1.00 97.88 104 ALA A C 1
ATOM 731 O O . ALA A 1 104 ? 1.807 7.094 18.402 1.00 97.88 104 ALA A O 1
ATOM 732 N N . LYS A 1 105 ? 3.651 5.811 18.503 1.00 98.38 105 LYS A N 1
ATOM 733 C CA . LYS A 1 105 ? 4.496 6.835 19.136 1.00 98.38 105 LYS A CA 1
ATOM 734 C C . LYS A 1 105 ? 4.657 8.094 18.279 1.00 98.38 105 LYS A C 1
ATOM 736 O O . LYS A 1 105 ? 4.577 9.193 18.824 1.00 98.38 105 LYS A O 1
ATOM 741 N N . TYR A 1 106 ? 4.866 7.965 16.968 1.00 98.38 106 TYR A N 1
ATOM 742 C CA . TYR A 1 106 ? 5.063 9.120 16.074 1.00 98.38 106 TYR A CA 1
ATOM 743 C C . TYR A 1 106 ? 3.777 9.920 15.825 1.00 98.38 106 TYR A C 1
ATOM 745 O O . TYR A 1 106 ? 3.831 11.141 15.653 1.00 98.38 106 TYR A O 1
ATOM 753 N N . PHE A 1 107 ? 2.623 9.252 15.836 1.00 98.38 107 PHE A N 1
ATOM 754 C CA . PHE A 1 107 ? 1.313 9.891 15.683 1.00 98.38 107 PHE A CA 1
ATOM 755 C C . PHE A 1 107 ? 0.684 10.336 17.011 1.00 98.38 107 PHE A C 1
ATOM 757 O O . PHE A 1 107 ? -0.345 11.013 17.004 1.00 98.38 107 PHE A O 1
ATOM 764 N N . LYS A 1 108 ? 1.301 10.027 18.158 1.00 97.31 108 LYS A N 1
ATOM 765 C CA . LYS A 1 108 ? 0.794 10.430 19.473 1.00 97.31 108 LYS A CA 1
ATOM 766 C C . LYS A 1 108 ? 0.631 11.951 19.562 1.00 97.31 108 LYS A C 1
ATOM 768 O O . LYS A 1 108 ? 1.566 12.712 19.325 1.00 97.31 108 LYS A O 1
ATOM 773 N N . GLY A 1 109 ? -0.574 12.389 19.926 1.00 95.38 109 GLY A N 1
ATOM 774 C CA . GLY A 1 109 ? -0.924 13.807 20.052 1.00 95.38 109 GLY A CA 1
ATOM 775 C C . GLY A 1 109 ? -1.106 14.542 18.719 1.00 95.38 109 GLY A C 1
ATOM 776 O O . GLY A 1 109 ? -1.406 15.734 18.730 1.00 95.38 109 GLY A O 1
ATOM 777 N N . LYS A 1 110 ? -0.947 13.867 17.572 1.00 97.81 110 LYS A N 1
ATOM 778 C CA . LYS A 1 110 ? -1.317 14.432 16.270 1.00 97.81 110 LYS A CA 1
ATOM 779 C C . LYS A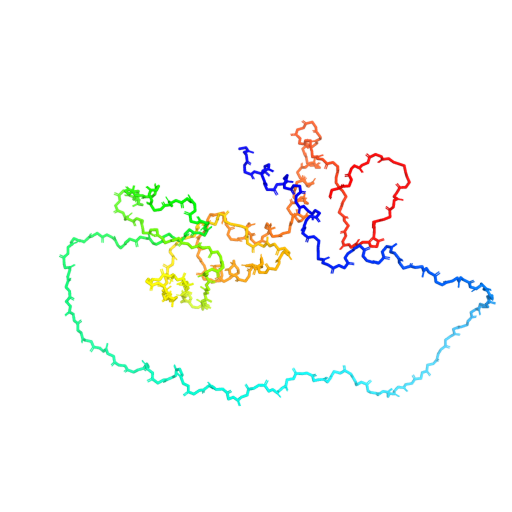 1 110 ? -2.835 14.388 16.121 1.00 97.81 110 LYS A C 1
ATOM 781 O O . LYS A 1 110 ? -3.463 13.374 16.412 1.00 97.81 110 LYS A O 1
ATOM 786 N N . LYS A 1 111 ? -3.403 15.499 15.652 1.00 97.50 111 LYS A N 1
ATOM 787 C CA . LYS A 1 111 ? -4.843 15.675 15.465 1.00 97.50 111 LYS A CA 1
ATOM 788 C C . LYS A 1 111 ? -5.149 16.180 14.061 1.00 97.50 111 LYS A C 1
ATOM 790 O O . LYS A 1 111 ? -4.450 17.058 13.552 1.00 97.50 111 LYS A O 1
ATOM 795 N N . ILE A 1 112 ? -6.206 15.655 13.453 1.00 97.12 112 ILE A N 1
ATOM 796 C CA . ILE A 1 112 ? -6.752 16.161 12.192 1.00 97.12 112 ILE A CA 1
ATOM 797 C C . ILE A 1 112 ? -7.587 17.405 12.519 1.00 97.12 112 ILE A C 1
ATOM 799 O O . ILE A 1 112 ? -8.401 17.390 13.443 1.00 97.12 112 ILE A O 1
ATOM 803 N N . HIS A 1 113 ? -7.331 18.501 11.801 1.00 96.44 113 HIS A N 1
ATOM 804 C CA . HIS A 1 113 ? -7.927 19.822 12.056 1.00 96.44 113 HIS A CA 1
ATOM 805 C C . HIS A 1 113 ? -7.752 20.331 13.500 1.00 96.44 113 HIS A C 1
ATOM 807 O O . HIS A 1 113 ? -8.546 21.126 13.978 1.00 96.44 113 HIS A O 1
ATOM 813 N N . GLY A 1 114 ? -6.713 19.868 14.206 1.00 95.12 114 GLY A N 1
ATOM 814 C CA . GLY A 1 114 ? -6.434 20.273 15.588 1.00 95.12 114 GLY A CA 1
ATOM 815 C C . GLY A 1 114 ? -7.345 19.646 16.647 1.00 95.12 114 GLY A C 1
ATOM 816 O O . GLY A 1 114 ? -7.075 19.815 17.833 1.00 95.12 114 GLY A O 1
ATOM 817 N N . GLU A 1 115 ? -8.358 18.871 16.253 1.00 95.38 115 GLU A N 1
ATOM 818 C CA . GLU A 1 115 ? -9.396 18.378 17.168 1.00 95.38 115 GLU A CA 1
ATOM 819 C C . GLU A 1 115 ? -9.534 16.853 17.147 1.00 95.38 115 GLU A C 1
ATOM 821 O O . GLU A 1 115 ? -9.563 16.222 18.206 1.00 95.38 115 GLU A O 1
ATOM 826 N N . ILE A 1 116 ? -9.556 16.250 15.956 1.00 96.69 116 ILE A N 1
ATOM 827 C CA . ILE A 1 116 ? -9.872 14.832 15.761 1.00 96.69 116 ILE A CA 1
ATOM 828 C C . ILE A 1 116 ? -8.631 13.982 16.030 1.00 96.69 116 ILE A C 1
ATOM 830 O O . ILE A 1 116 ? -7.617 14.116 15.344 1.00 96.69 116 ILE A O 1
ATOM 834 N N . ASP A 1 117 ? -8.711 13.085 17.007 1.00 97.12 117 ASP A N 1
ATOM 835 C CA . ASP A 1 117 ? -7.611 12.179 17.333 1.00 97.12 117 ASP A CA 1
ATOM 836 C C . ASP A 1 117 ? -7.372 11.128 16.236 1.00 97.12 117 ASP A C 1
ATOM 838 O O . ASP A 1 117 ? -8.294 10.696 15.540 1.00 97.12 117 ASP A O 1
ATOM 842 N N . ILE A 1 118 ? -6.115 10.699 16.100 1.00 98.44 118 ILE A N 1
ATOM 843 C CA . ILE A 1 118 ? -5.707 9.620 15.194 1.00 98.44 118 ILE A CA 1
ATOM 844 C C . ILE A 1 118 ? -5.476 8.355 16.020 1.00 98.44 118 ILE A C 1
ATOM 846 O O . ILE A 1 118 ? -4.580 8.303 16.865 1.00 98.44 118 ILE A O 1
ATOM 850 N N . LYS A 1 119 ? -6.268 7.317 15.754 1.00 98.25 119 LYS A N 1
ATOM 851 C CA . LYS A 1 119 ? -6.072 5.979 16.310 1.00 98.25 119 LYS A CA 1
ATOM 852 C C . LYS A 1 119 ? -5.214 5.164 15.346 1.00 98.25 119 LYS A C 1
ATOM 854 O O . LYS A 1 119 ? -5.669 4.831 14.258 1.00 98.25 119 LYS A O 1
ATOM 859 N N . VAL A 1 120 ? -3.992 4.829 15.748 1.00 98.50 120 VAL A N 1
ATOM 860 C CA . VAL A 1 120 ? -3.087 4.000 14.940 1.00 98.50 120 VAL A CA 1
ATOM 861 C C . VAL A 1 120 ? -3.305 2.522 15.251 1.00 98.50 120 VAL A C 1
ATOM 863 O O . VAL A 1 120 ? -3.238 2.118 16.410 1.00 98.50 120 VAL A O 1
ATOM 866 N N . GLU A 1 121 ? -3.539 1.724 14.215 1.00 98.19 121 GLU A N 1
ATOM 867 C CA . GLU A 1 121 ? -3.439 0.262 14.243 1.00 98.19 121 GLU A CA 1
ATOM 868 C C . GLU A 1 121 ? -2.293 -0.138 13.304 1.00 98.19 121 GLU A C 1
ATOM 870 O O . GLU A 1 121 ? -2.153 0.435 12.224 1.00 98.19 121 GLU A O 1
ATOM 875 N N . GLN A 1 122 ? -1.460 -1.095 13.703 1.00 98.06 122 GLN A N 1
ATOM 876 C CA . GLN A 1 122 ? -0.280 -1.502 12.940 1.00 98.06 122 GLN A CA 1
ATOM 877 C C . GLN A 1 122 ? -0.213 -3.023 12.840 1.00 98.06 122 GLN A C 1
ATOM 879 O O . GLN A 1 122 ? -0.429 -3.706 13.840 1.00 98.06 122 GLN A O 1
ATOM 884 N N . ALA A 1 123 ? 0.074 -3.526 11.641 1.00 98.06 123 ALA A N 1
ATOM 885 C CA . ALA A 1 123 ? 0.284 -4.944 11.361 1.00 98.06 123 ALA A CA 1
ATOM 886 C C . ALA A 1 123 ? 1.094 -5.126 10.074 1.00 98.06 123 ALA A C 1
ATOM 888 O O . ALA A 1 123 ? 1.170 -4.219 9.245 1.00 98.06 123 ALA A O 1
ATOM 889 N N . GLU A 1 124 ? 1.658 -6.313 9.890 1.00 98.06 124 GLU A N 1
ATOM 890 C CA . GLU A 1 124 ? 2.274 -6.709 8.628 1.00 98.06 124 GLU A CA 1
ATOM 891 C C . GLU A 1 124 ? 1.217 -7.211 7.641 1.00 98.06 124 GLU A C 1
ATOM 893 O O . GLU A 1 124 ? 0.131 -7.638 8.034 1.00 98.06 124 GLU A O 1
ATOM 898 N N . PHE A 1 125 ? 1.532 -7.214 6.345 1.00 98.44 125 PHE A N 1
ATOM 899 C CA . PHE A 1 125 ? 0.643 -7.795 5.337 1.00 98.44 125 PHE A CA 1
ATOM 900 C C . PHE A 1 125 ? 0.284 -9.262 5.626 1.00 98.44 125 PHE A C 1
ATOM 902 O O . PHE A 1 125 ? -0.838 -9.670 5.334 1.00 98.44 125 PHE A O 1
ATOM 909 N N . SER A 1 126 ? 1.206 -10.040 6.202 1.00 97.44 126 SER A N 1
ATOM 910 C CA . SER A 1 126 ? 0.998 -11.457 6.533 1.00 97.44 126 SER A CA 1
ATOM 911 C C . SER A 1 126 ? -0.096 -11.695 7.569 1.00 97.44 126 SER A C 1
ATOM 913 O O . SER A 1 126 ? -0.669 -12.782 7.602 1.00 97.44 126 SER A O 1
ATOM 915 N N . ASP A 1 127 ? -0.388 -10.687 8.388 1.00 97.50 127 ASP A N 1
ATOM 916 C CA . ASP A 1 127 ? -1.318 -10.781 9.513 1.00 97.50 127 ASP A CA 1
ATOM 917 C C . ASP A 1 127 ? -2.662 -10.114 9.191 1.00 97.50 127 ASP A C 1
ATOM 919 O O . ASP A 1 127 ? -3.500 -9.923 10.074 1.00 97.50 127 ASP A O 1
ATOM 923 N N . LEU A 1 128 ? -2.871 -9.725 7.930 1.00 98.44 128 LEU A N 1
ATOM 924 C CA . LEU A 1 128 ? -4.055 -9.012 7.477 1.00 98.44 128 LEU A CA 1
ATOM 925 C C . LEU A 1 128 ? -4.887 -9.848 6.509 1.00 98.44 128 LEU A C 1
ATOM 927 O O . LEU A 1 128 ? -4.383 -10.546 5.631 1.00 98.44 128 LEU A O 1
ATOM 931 N N . ASN A 1 129 ? -6.199 -9.690 6.624 1.00 98.50 129 ASN A N 1
ATOM 932 C CA . ASN A 1 129 ? -7.168 -10.114 5.628 1.00 98.50 129 ASN A CA 1
ATOM 933 C C . ASN A 1 129 ? -8.279 -9.064 5.522 1.00 98.50 129 ASN A C 1
ATOM 935 O O . ASN A 1 129 ? -8.329 -8.128 6.321 1.00 98.50 129 ASN A O 1
ATOM 939 N N . LEU A 1 130 ? -9.159 -9.160 4.530 1.00 98.69 130 LEU A N 1
ATOM 940 C CA . LEU A 1 130 ? -10.291 -8.242 4.431 1.00 98.69 130 LEU A CA 1
ATOM 941 C C . LEU A 1 130 ? -11.469 -8.836 3.665 1.00 98.69 130 LEU A C 1
ATOM 943 O O . LEU A 1 130 ? -11.316 -9.695 2.798 1.00 98.69 130 LEU A O 1
ATOM 947 N N . VAL A 1 131 ? -12.641 -8.269 3.929 1.00 98.62 131 VAL A N 1
ATOM 948 C CA . VAL A 1 131 ? -13.840 -8.404 3.099 1.00 98.62 131 VAL A CA 1
ATOM 949 C C . VAL A 1 131 ? -14.308 -7.005 2.716 1.00 98.62 131 VAL A C 1
ATOM 951 O O . VAL A 1 131 ? -14.388 -6.124 3.571 1.00 98.62 131 VAL A O 1
ATOM 954 N N . ALA A 1 132 ? -14.631 -6.796 1.441 1.00 98.38 132 ALA A N 1
ATOM 955 C CA . ALA A 1 132 ? -15.156 -5.533 0.934 1.00 98.38 132 ALA A CA 1
ATOM 956 C C . ALA A 1 132 ? -16.376 -5.777 0.036 1.00 98.38 132 ALA A C 1
ATOM 958 O O . ALA A 1 132 ? -16.403 -6.712 -0.764 1.00 98.38 132 ALA A O 1
ATOM 959 N N . HIS A 1 133 ? -17.387 -4.926 0.172 1.00 98.31 133 HIS A N 1
ATOM 960 C CA . HIS A 1 133 ? -18.653 -4.988 -0.546 1.00 98.31 133 HIS A CA 1
ATOM 961 C C . HIS A 1 133 ? -18.837 -3.729 -1.397 1.00 98.31 133 HIS A C 1
ATOM 963 O O . HIS A 1 133 ? -18.497 -2.624 -0.979 1.00 98.31 133 HIS A O 1
ATOM 969 N N . ALA A 1 134 ? -19.447 -3.877 -2.577 1.00 97.31 134 ALA A N 1
ATOM 970 C CA . ALA A 1 134 ? -19.649 -2.770 -3.519 1.00 97.31 134 ALA A CA 1
ATOM 971 C C . ALA A 1 134 ? -20.522 -1.625 -2.965 1.00 97.31 134 ALA A C 1
ATOM 973 O O . ALA A 1 134 ? -20.482 -0.512 -3.474 1.00 97.31 134 ALA A O 1
ATOM 974 N N . ASN A 1 135 ? -21.308 -1.888 -1.917 1.00 96.56 135 ASN A N 1
ATOM 975 C CA . ASN A 1 135 ? -22.138 -0.891 -1.237 1.00 96.56 135 ASN A CA 1
ATOM 976 C C . ASN A 1 135 ? -21.362 -0.029 -0.218 1.00 96.56 135 ASN A C 1
ATOM 978 O O . ASN A 1 135 ? -21.979 0.742 0.513 1.00 96.56 135 ASN A O 1
ATOM 982 N N . GLY A 1 136 ? -20.035 -0.180 -0.136 1.00 94.06 136 GLY A N 1
ATOM 983 C CA . GLY A 1 136 ? -19.167 0.554 0.788 1.00 94.06 136 GLY A CA 1
ATOM 984 C C . GLY A 1 136 ? -18.975 -0.119 2.150 1.00 94.06 136 GLY A C 1
ATOM 985 O O . GLY A 1 136 ? -18.188 0.360 2.963 1.00 94.06 136 GLY A O 1
ATOM 986 N N . GLY A 1 137 ? -19.653 -1.237 2.424 1.00 97.62 137 GLY A N 1
ATOM 987 C CA . GLY A 1 137 ? -19.370 -2.049 3.605 1.00 97.62 137 GLY A CA 1
ATOM 988 C C . GLY A 1 137 ? -18.032 -2.777 3.464 1.00 97.62 137 GLY A C 1
ATOM 989 O O . GLY A 1 137 ? -17.775 -3.401 2.441 1.00 97.62 137 GLY A O 1
ATOM 990 N N . PHE A 1 138 ? -17.189 -2.746 4.492 1.00 98.62 138 PHE A N 1
ATOM 991 C CA . PHE A 1 138 ? -15.961 -3.542 4.534 1.00 98.62 138 PHE A CA 1
ATOM 992 C C . PHE A 1 138 ? -15.524 -3.833 5.976 1.00 98.62 138 PHE A C 1
ATOM 994 O O . PHE A 1 138 ? -15.979 -3.178 6.923 1.00 98.62 138 PHE A O 1
ATOM 1001 N N . SER A 1 139 ? -14.636 -4.813 6.123 1.00 98.44 139 SER A N 1
ATOM 1002 C CA . SER A 1 139 ? -13.910 -5.145 7.350 1.00 98.44 139 SER A CA 1
ATOM 1003 C C . SER A 1 139 ? -12.482 -5.517 6.982 1.00 98.44 139 SER A C 1
ATOM 1005 O O . SER A 1 139 ? -12.276 -6.312 6.066 1.00 98.44 139 SER A O 1
ATOM 1007 N N . VAL A 1 140 ? -11.509 -4.943 7.682 1.00 98.69 140 VAL A N 1
ATOM 1008 C CA . VAL A 1 140 ? -10.123 -5.416 7.658 1.00 98.69 140 VAL A CA 1
ATOM 1009 C C . VAL A 1 140 ? -9.921 -6.245 8.912 1.00 98.69 140 VAL A C 1
ATOM 1011 O O . VAL A 1 140 ? -10.184 -5.765 10.008 1.00 98.69 140 VAL A O 1
ATOM 1014 N N . ASP A 1 141 ? -9.468 -7.475 8.766 1.00 98.25 141 ASP A N 1
ATOM 1015 C CA . ASP A 1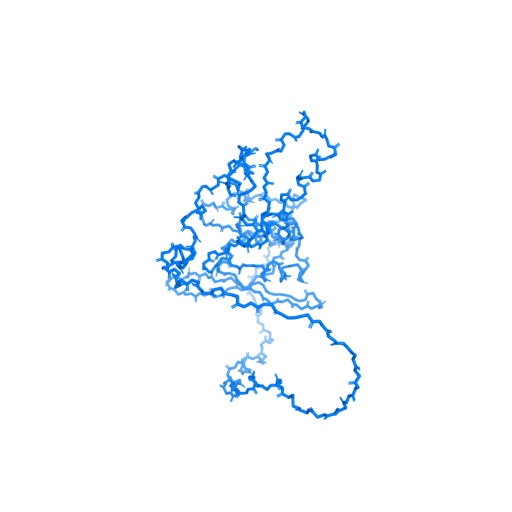 141 ? -9.223 -8.387 9.871 1.00 98.25 141 ASP A CA 1
ATOM 1016 C C . ASP A 1 141 ? -7.720 -8.468 10.122 1.00 98.25 141 ASP A C 1
ATOM 1018 O O . ASP A 1 141 ? -6.932 -8.669 9.201 1.00 98.25 141 ASP A O 1
ATOM 1022 N N . MET A 1 142 ? -7.328 -8.274 11.376 1.00 97.12 142 MET A N 1
ATOM 1023 C CA . MET A 1 142 ? -5.944 -8.292 11.832 1.00 97.12 142 MET A CA 1
ATOM 1024 C C . MET A 1 142 ? -5.752 -9.435 12.820 1.00 97.12 142 MET A C 1
ATOM 1026 O O . MET A 1 142 ? -6.404 -9.471 13.870 1.00 97.12 142 MET A O 1
ATOM 1030 N N . GLU A 1 143 ? -4.836 -10.341 12.510 1.00 94.81 143 GLU A N 1
ATOM 1031 C CA . GLU A 1 143 ? -4.381 -11.368 13.434 1.00 94.81 143 GLU A CA 1
ATOM 1032 C C . GLU A 1 143 ? -3.386 -10.763 14.431 1.00 94.81 143 GLU A C 1
ATOM 1034 O O . GLU A 1 143 ? -2.412 -10.115 14.062 1.00 94.81 143 GLU A O 1
ATOM 1039 N N . VAL A 1 144 ? -3.645 -10.946 15.725 1.00 88.88 144 VAL A N 1
ATOM 1040 C CA . VAL A 1 144 ? -2.770 -10.464 16.797 1.00 88.88 144 VAL A CA 1
ATOM 1041 C C 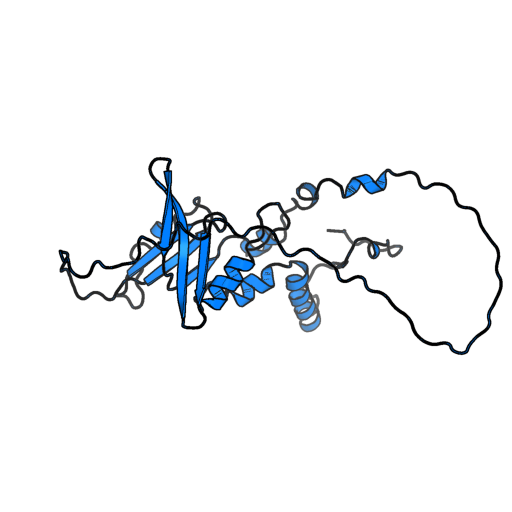. VAL A 1 144 ? -2.555 -11.583 17.804 1.00 88.88 144 VAL A C 1
ATOM 1043 O O . VAL A 1 144 ? -3.503 -12.236 18.243 1.00 88.88 144 VAL A O 1
ATOM 1046 N N . LEU A 1 145 ? -1.311 -11.775 18.235 1.00 82.94 145 LEU A N 1
ATOM 1047 C CA . LEU A 1 145 ? -0.996 -12.648 19.363 1.00 82.94 145 LEU A CA 1
ATOM 1048 C C . LEU A 1 145 ? -1.315 -11.941 20.687 1.00 82.94 145 LEU A C 1
ATOM 1050 O O . LEU A 1 145 ? -0.703 -10.932 21.038 1.00 82.94 145 LEU A O 1
ATOM 1054 N N . ARG A 1 146 ? -2.260 -12.491 21.453 1.00 81.50 146 ARG A N 1
ATOM 1055 C CA . ARG A 1 146 ? -2.580 -12.066 22.823 1.00 81.50 146 ARG A CA 1
ATOM 1056 C C . ARG A 1 146 ? -2.404 -13.245 23.767 1.00 81.50 146 ARG A C 1
ATOM 1058 O O . ARG A 1 146 ? -3.087 -14.252 23.626 1.00 81.50 146 ARG A O 1
ATOM 1065 N N . ASN A 1 147 ? -1.495 -13.117 24.733 1.00 84.88 147 ASN A N 1
ATOM 1066 C CA . ASN A 1 147 ? -1.201 -14.160 25.726 1.00 84.88 147 ASN A CA 1
ATOM 1067 C C . ASN A 1 147 ? -0.885 -15.533 25.092 1.00 84.88 147 ASN A C 1
ATOM 1069 O O . ASN A 1 147 ? -1.318 -16.566 25.591 1.00 84.88 147 ASN A O 1
ATOM 1073 N N . GLY A 1 148 ? -0.175 -15.544 23.958 1.00 84.62 148 GLY A N 1
ATOM 1074 C CA . GLY A 1 148 ? 0.160 -16.769 23.218 1.00 84.62 148 GLY A CA 1
ATOM 1075 C C . GLY A 1 148 ? -0.966 -17.334 22.342 1.00 84.62 148 GLY A C 1
ATOM 1076 O O . GLY A 1 148 ? -0.733 -18.294 21.614 1.00 84.62 148 GLY A O 1
ATOM 1077 N N . VAL A 1 149 ? -2.158 -16.730 22.354 1.00 89.44 149 VAL A N 1
ATOM 1078 C CA . VAL A 1 149 ? -3.292 -17.126 21.509 1.00 89.44 149 VAL A CA 1
ATOM 1079 C C . VAL A 1 149 ? -3.424 -16.159 20.336 1.00 89.44 149 VAL A C 1
ATOM 1081 O O . VAL A 1 149 ? -3.409 -14.940 20.518 1.00 89.44 149 VAL A O 1
ATOM 1084 N N . LYS A 1 150 ? -3.570 -16.701 19.124 1.00 87.75 150 LYS A N 1
ATOM 1085 C CA . LYS A 1 150 ? -3.908 -15.920 17.929 1.00 87.75 150 LYS A CA 1
ATOM 1086 C C . LYS A 1 150 ? -5.368 -15.486 18.013 1.00 87.75 150 LYS A C 1
ATOM 1088 O O . LYS A 1 150 ? -6.265 -16.323 18.072 1.00 87.75 150 LYS A O 1
ATOM 1093 N N . VAL A 1 151 ? -5.597 -14.179 18.047 1.00 93.06 151 VAL A N 1
ATOM 1094 C CA . VAL A 1 151 ? -6.928 -13.570 18.098 1.00 93.06 151 VAL A CA 1
ATOM 1095 C C . VAL A 1 151 ? -7.081 -12.666 16.887 1.00 93.06 151 VAL A C 1
ATOM 1097 O O . VAL A 1 151 ? -6.218 -11.831 16.623 1.00 93.06 151 VAL A O 1
ATOM 1100 N N . VAL A 1 152 ? -8.196 -12.799 16.176 1.00 94.69 152 VAL A N 1
ATOM 1101 C CA . VAL A 1 152 ? -8.537 -11.905 15.067 1.00 94.69 152 VAL A CA 1
ATOM 1102 C C . VAL A 1 152 ? -9.318 -10.711 15.605 1.00 94.69 152 VAL A C 1
ATOM 1104 O O . VAL A 1 152 ? -10.255 -10.867 16.392 1.00 94.69 152 VAL A O 1
ATOM 1107 N N . ARG A 1 153 ? -8.926 -9.505 15.196 1.00 94.81 153 ARG A N 1
ATOM 1108 C CA . ARG A 1 153 ? -9.647 -8.262 15.482 1.00 94.81 153 ARG A CA 1
ATOM 1109 C C . ARG A 1 153 ? -10.017 -7.582 14.177 1.00 94.81 153 ARG A C 1
ATOM 1111 O O . ARG A 1 153 ? -9.152 -7.362 13.338 1.00 94.81 153 ARG A O 1
ATOM 1118 N N . SER A 1 154 ? -11.275 -7.186 14.055 1.00 96.69 154 SER A N 1
ATOM 1119 C CA . SER A 1 154 ? -11.757 -6.435 12.902 1.00 96.69 154 SER A CA 1
ATOM 1120 C C . SER A 1 154 ? -11.604 -4.928 13.115 1.00 96.69 154 SER A C 1
ATOM 1122 O O . SER A 1 154 ? -11.875 -4.395 14.196 1.00 96.69 154 SER A O 1
ATOM 1124 N N . LEU A 1 155 ? -11.176 -4.234 12.069 1.00 96.94 155 LEU A N 1
ATOM 1125 C CA . LEU A 1 155 ? -11.000 -2.790 11.991 1.00 96.94 155 LEU A CA 1
ATOM 1126 C C . LEU A 1 155 ? -11.724 -2.247 10.755 1.00 96.94 155 LEU A C 1
ATOM 1128 O O . LEU A 1 155 ? -11.900 -2.929 9.747 1.00 96.94 155 LEU A O 1
ATOM 1132 N N . LYS A 1 156 ? -12.078 -0.962 10.820 1.00 98.31 156 LYS A N 1
ATOM 1133 C CA . LYS A 1 156 ? -12.520 -0.168 9.670 1.00 98.31 156 LYS A CA 1
ATOM 1134 C C . LYS A 1 156 ? -11.589 1.035 9.507 1.00 98.31 156 LYS A C 1
ATOM 1136 O O . LYS A 1 156 ? -11.879 2.080 10.086 1.00 98.31 156 LYS A O 1
ATOM 1141 N N . PRO A 1 157 ? -10.436 0.884 8.827 1.00 98.56 157 PRO A N 1
ATOM 1142 C CA . PRO A 1 157 ? -9.515 1.996 8.628 1.00 98.56 157 PRO A CA 1
ATOM 1143 C C . PRO A 1 157 ? -10.152 3.126 7.817 1.00 98.56 157 PRO A C 1
ATOM 1145 O O . PRO A 1 157 ? -10.751 2.881 6.773 1.00 98.56 157 PRO A O 1
ATOM 1148 N N . ASP A 1 158 ? -9.977 4.362 8.279 1.00 98.69 158 ASP A N 1
ATOM 1149 C CA . ASP A 1 158 ? -10.308 5.571 7.519 1.00 98.69 158 ASP A CA 1
ATOM 1150 C C . ASP A 1 158 ? -9.195 5.931 6.521 1.00 98.69 158 ASP A C 1
ATOM 1152 O O . ASP A 1 158 ? -9.423 6.660 5.558 1.00 98.69 158 ASP A O 1
ATOM 1156 N N . PHE A 1 159 ? -7.972 5.457 6.776 1.00 98.88 159 PHE A N 1
ATOM 1157 C CA . PHE A 1 159 ? -6.788 5.704 5.959 1.00 98.88 159 PHE A CA 1
ATOM 1158 C C . PHE A 1 159 ? -5.780 4.561 6.122 1.00 98.88 159 PHE A C 1
ATOM 1160 O O . PHE A 1 159 ? -5.709 3.947 7.193 1.00 98.88 159 PHE A O 1
ATOM 1167 N N . VAL A 1 160 ? -4.956 4.309 5.101 1.00 98.88 160 VAL A N 1
ATOM 1168 C CA . VAL A 1 160 ? -3.850 3.343 5.176 1.00 98.88 160 VAL A CA 1
ATOM 1169 C C . VAL A 1 160 ? -2.494 3.956 4.799 1.00 98.88 160 VAL A C 1
ATOM 1171 O O . VAL A 1 160 ? -2.365 4.732 3.854 1.00 98.88 160 VAL A O 1
ATOM 1174 N N . LEU A 1 161 ? -1.452 3.614 5.551 1.00 98.88 161 LEU A N 1
ATOM 1175 C CA . LEU A 1 161 ? -0.058 3.929 5.244 1.00 98.88 161 LEU A CA 1
ATOM 1176 C C . LEU A 1 161 ? 0.680 2.625 4.941 1.00 98.88 161 LEU A C 1
ATOM 1178 O O . LEU A 1 161 ? 0.838 1.789 5.826 1.00 98.88 161 LEU A O 1
ATOM 1182 N N . ILE A 1 162 ? 1.159 2.457 3.709 1.00 98.81 162 ILE A N 1
ATOM 1183 C CA . ILE A 1 162 ? 1.835 1.230 3.270 1.00 98.81 162 ILE A CA 1
ATOM 1184 C C . ILE A 1 162 ? 3.350 1.443 3.262 1.00 98.81 162 ILE A C 1
ATOM 1186 O O . ILE A 1 162 ? 3.882 2.263 2.505 1.00 98.81 162 ILE A O 1
ATOM 1190 N N . ARG A 1 163 ? 4.059 0.684 4.102 1.00 98.56 163 ARG A N 1
ATOM 1191 C CA . ARG A 1 163 ? 5.524 0.732 4.240 1.00 98.56 163 ARG A CA 1
ATOM 1192 C C . ARG A 1 163 ? 6.214 -0.546 3.769 1.00 98.56 163 ARG A C 1
ATOM 1194 O O . ARG A 1 163 ? 7.359 -0.462 3.317 1.00 98.56 163 ARG A O 1
ATOM 1201 N N . GLN A 1 164 ? 5.501 -1.670 3.767 1.00 98.00 164 GLN A N 1
ATOM 1202 C CA . GLN A 1 164 ? 5.969 -2.956 3.248 1.00 98.00 164 GLN A CA 1
ATOM 1203 C C . GLN A 1 164 ? 5.868 -3.092 1.718 1.00 98.00 164 GLN A C 1
ATOM 1205 O O . GLN A 1 164 ? 5.230 -2.302 1.013 1.00 98.00 164 GLN A O 1
ATOM 1210 N N . HIS A 1 165 ? 6.542 -4.112 1.187 1.00 97.81 165 HIS A N 1
ATOM 1211 C CA . HIS A 1 165 ? 6.395 -4.540 -0.200 1.00 97.81 165 HIS A CA 1
ATOM 1212 C C . HIS A 1 165 ? 5.093 -5.332 -0.366 1.00 97.81 165 HIS A C 1
ATOM 1214 O O . HIS A 1 165 ? 4.905 -6.348 0.288 1.00 97.81 165 HIS A O 1
ATOM 1220 N N . ALA A 1 166 ? 4.212 -4.880 -1.262 1.00 98.00 166 ALA A N 1
ATOM 1221 C CA . ALA A 1 166 ? 2.951 -5.568 -1.555 1.00 98.00 166 ALA A CA 1
ATOM 1222 C C . ALA A 1 166 ? 3.122 -6.828 -2.426 1.00 98.00 166 ALA A C 1
ATOM 1224 O O . ALA A 1 166 ? 2.194 -7.620 -2.556 1.00 98.00 166 ALA A O 1
ATOM 1225 N N . PHE A 1 167 ? 4.288 -6.999 -3.054 1.00 98.38 167 PHE A N 1
ATOM 1226 C CA . PHE A 1 167 ? 4.586 -8.152 -3.892 1.00 98.38 167 PHE A CA 1
ATOM 1227 C C . PHE A 1 167 ? 6.071 -8.518 -3.850 1.00 98.38 167 PHE A C 1
ATOM 1229 O O . PHE A 1 167 ? 6.948 -7.649 -3.907 1.00 98.38 167 PHE A O 1
ATOM 1236 N N . SER A 1 168 ? 6.326 -9.820 -3.796 1.00 96.31 168 SER A N 1
ATOM 1237 C CA . SER A 1 168 ? 7.601 -10.493 -3.993 1.00 96.31 168 SER A CA 1
ATOM 1238 C C . SER A 1 168 ? 7.328 -11.871 -4.596 1.00 96.31 168 SER A C 1
ATOM 1240 O O . SER A 1 168 ? 6.343 -12.519 -4.249 1.00 96.31 168 SER A O 1
ATOM 1242 N N . MET A 1 169 ? 8.219 -12.341 -5.471 1.00 93.62 169 MET A N 1
ATOM 1243 C CA . MET A 1 169 ? 8.152 -13.701 -6.025 1.00 93.62 169 MET A CA 1
ATOM 1244 C C . MET A 1 169 ? 8.589 -14.781 -5.019 1.00 93.62 169 MET A C 1
ATOM 1246 O O . MET A 1 169 ? 8.433 -15.971 -5.291 1.00 93.62 169 MET A O 1
ATOM 1250 N N . ALA A 1 170 ? 9.129 -14.390 -3.859 1.00 91.00 170 ALA A N 1
ATOM 1251 C CA . ALA A 1 170 ? 9.415 -15.321 -2.774 1.00 91.00 170 ALA A CA 1
ATOM 1252 C C . ALA A 1 170 ? 8.119 -15.945 -2.224 1.00 91.00 170 ALA A C 1
ATOM 1254 O O . ALA A 1 170 ? 7.032 -15.364 -2.306 1.00 91.00 170 ALA A O 1
ATOM 1255 N N . ARG A 1 171 ? 8.230 -17.140 -1.633 1.00 90.50 171 ARG A N 1
ATOM 1256 C CA . ARG A 1 171 ? 7.085 -17.829 -1.020 1.00 90.50 171 ARG A CA 1
ATOM 1257 C C . ARG A 1 171 ? 6.411 -16.910 0.010 1.00 90.50 171 ARG A C 1
ATOM 1259 O O . ARG A 1 171 ? 7.094 -16.311 0.832 1.00 90.50 171 ARG A O 1
ATOM 1266 N N . ASN A 1 172 ? 5.077 -16.853 -0.025 1.00 92.44 172 ASN A N 1
ATOM 1267 C CA . ASN A 1 172 ? 4.237 -16.009 0.838 1.00 92.44 172 ASN A CA 1
ATOM 1268 C C . ASN A 1 172 ? 4.483 -14.493 0.681 1.00 92.44 172 ASN A C 1
ATOM 1270 O O . ASN A 1 172 ? 4.205 -13.730 1.596 1.00 92.44 172 ASN A O 1
ATOM 1274 N N . GLY A 1 173 ? 5.002 -14.049 -0.468 1.00 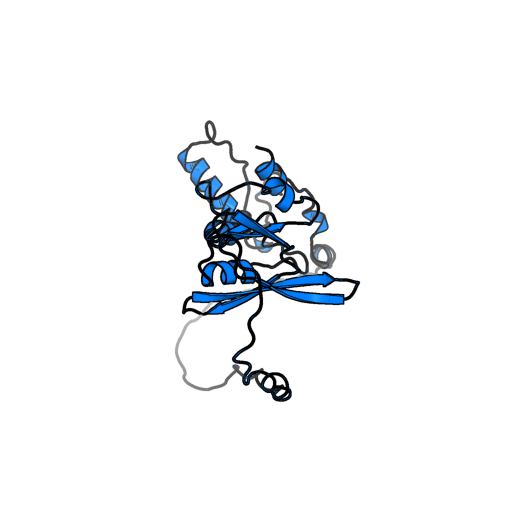95.56 173 GLY A N 1
ATOM 1275 C CA . GLY A 1 173 ? 5.271 -12.638 -0.751 1.00 95.56 173 GLY A CA 1
ATOM 1276 C C . GLY A 1 173 ? 4.212 -11.917 -1.590 1.00 95.56 173 GLY A C 1
ATOM 1277 O O . GLY A 1 173 ? 4.448 -10.775 -1.972 1.00 95.56 173 GLY A O 1
ATOM 1278 N N . ASP A 1 174 ? 3.085 -12.552 -1.930 1.00 98.06 174 ASP A N 1
ATOM 1279 C CA . ASP A 1 174 ? 2.068 -11.973 -2.818 1.00 98.06 174 ASP A CA 1
ATOM 1280 C C . ASP A 1 174 ? 0.855 -11.445 -2.043 1.00 98.06 174 ASP A C 1
ATOM 1282 O O . ASP A 1 174 ? -0.03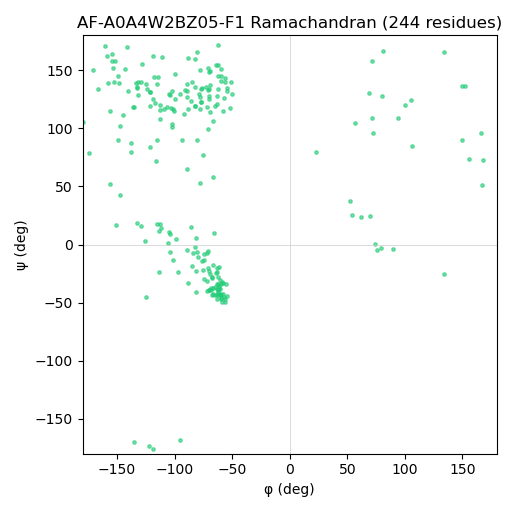8 -12.202 -1.664 1.00 98.06 174 ASP A O 1
ATOM 1286 N N . TYR A 1 175 ? 0.814 -10.126 -1.849 1.00 98.75 175 TYR A N 1
ATOM 1287 C CA . TYR A 1 175 ? -0.263 -9.412 -1.157 1.00 98.75 175 TYR A CA 1
ATOM 1288 C C . TYR A 1 175 ? -1.059 -8.504 -2.098 1.00 98.75 175 TYR A C 1
ATOM 1290 O O . TYR A 1 175 ? -1.789 -7.609 -1.656 1.00 98.75 175 TYR A O 1
ATOM 1298 N N . ARG A 1 176 ? -0.953 -8.715 -3.417 1.00 98.75 176 ARG A N 1
ATOM 1299 C CA . ARG A 1 176 ? -1.650 -7.885 -4.414 1.00 98.75 176 ARG A CA 1
ATOM 1300 C C . ARG A 1 176 ? -3.167 -7.925 -4.233 1.00 98.75 176 ARG A C 1
ATOM 1302 O O . ARG A 1 176 ? -3.825 -6.906 -4.431 1.00 98.75 176 ARG A O 1
ATOM 1309 N N . SER A 1 177 ? -3.715 -9.061 -3.802 1.00 98.69 177 SER A N 1
ATOM 1310 C CA . SER A 1 177 ? -5.141 -9.214 -3.484 1.00 98.69 177 SER A CA 1
ATOM 1311 C C . SER A 1 177 ? -5.599 -8.295 -2.346 1.00 98.69 177 SER A C 1
ATOM 1313 O O . SER A 1 177 ? -6.681 -7.721 -2.444 1.00 98.69 177 SER A O 1
ATOM 1315 N N . LEU A 1 178 ? -4.771 -8.074 -1.318 1.00 98.81 178 LEU A N 1
ATOM 1316 C CA . LEU A 1 178 ? -5.072 -7.122 -0.245 1.00 98.81 178 LEU A CA 1
ATOM 1317 C C . LEU A 1 178 ? -5.081 -5.686 -0.770 1.00 98.81 178 LEU A C 1
ATOM 1319 O O . LEU A 1 178 ? -5.996 -4.931 -0.461 1.00 98.81 178 LEU A O 1
ATOM 1323 N N . VAL A 1 179 ? -4.123 -5.310 -1.624 1.00 98.88 179 VAL A N 1
ATOM 1324 C CA . VAL A 1 179 ? -4.108 -3.975 -2.254 1.00 98.88 179 VAL A CA 1
ATOM 1325 C C . VAL A 1 179 ? -5.363 -3.750 -3.103 1.00 98.88 179 VAL A C 1
ATOM 1327 O O . VAL A 1 179 ? -5.979 -2.687 -3.012 1.00 98.88 179 VAL A O 1
ATOM 1330 N N . ILE A 1 180 ? -5.777 -4.755 -3.884 1.00 98.88 180 ILE A N 1
ATOM 1331 C CA . ILE A 1 180 ? -7.038 -4.720 -4.641 1.00 98.88 180 ILE A CA 1
ATOM 1332 C C . ILE A 1 180 ? -8.224 -4.562 -3.685 1.00 98.88 180 ILE A C 1
ATOM 1334 O O . ILE A 1 180 ? -9.085 -3.722 -3.927 1.00 98.88 180 ILE A O 1
ATOM 1338 N N . GLY A 1 181 ? -8.263 -5.324 -2.594 1.00 98.81 181 GLY A N 1
ATOM 1339 C CA . GLY A 1 181 ? -9.334 -5.277 -1.602 1.00 98.81 181 GLY A CA 1
ATOM 1340 C C . GLY A 1 181 ? -9.468 -3.925 -0.898 1.00 98.81 181 GLY A C 1
ATOM 1341 O O . GLY A 1 181 ? -10.574 -3.403 -0.772 1.00 98.81 181 GLY A O 1
ATOM 1342 N N . LEU A 1 182 ? -8.346 -3.308 -0.516 1.00 98.81 182 LEU A N 1
ATOM 1343 C CA . LEU A 1 182 ? -8.314 -1.953 0.045 1.00 98.81 182 LEU A CA 1
ATOM 1344 C C . LEU A 1 182 ? -8.826 -0.915 -0.969 1.00 98.81 182 LEU A C 1
ATOM 1346 O O . LEU A 1 182 ? -9.563 0.000 -0.601 1.00 98.81 182 LEU A O 1
ATOM 1350 N N . GLN A 1 183 ? -8.478 -1.077 -2.253 1.00 98.81 183 GLN A N 1
ATOM 1351 C CA . GLN A 1 183 ? -8.941 -0.193 -3.328 1.00 98.81 183 GLN A CA 1
ATOM 1352 C C . GLN A 1 183 ? -10.437 -0.391 -3.584 1.00 98.81 183 GLN A C 1
ATOM 1354 O O . GLN A 1 183 ? -11.156 0.582 -3.798 1.00 98.81 183 GLN A O 1
ATOM 1359 N N . TYR A 1 184 ? -10.906 -1.637 -3.530 1.00 98.75 184 TYR A N 1
ATOM 1360 C CA . TYR A 1 184 ? -12.313 -2.001 -3.667 1.00 98.75 184 TYR A CA 1
ATOM 1361 C C . TYR A 1 184 ? -13.159 -1.415 -2.529 1.00 98.75 184 TYR A C 1
ATOM 1363 O O . TYR A 1 184 ? -14.259 -0.928 -2.768 1.00 98.75 184 TYR A O 1
ATOM 1371 N N . ALA A 1 185 ? -12.621 -1.394 -1.307 1.00 98.62 185 ALA A N 1
ATOM 1372 C CA . ALA A 1 185 ? -13.228 -0.731 -0.153 1.00 98.62 185 ALA A CA 1
ATOM 1373 C C . ALA A 1 185 ? -13.174 0.811 -0.221 1.00 98.62 185 ALA A C 1
ATOM 1375 O O . ALA A 1 185 ? -13.764 1.479 0.625 1.00 98.62 185 ALA A O 1
ATOM 1376 N N . GLY A 1 186 ? -12.470 1.391 -1.200 1.00 98.62 186 GLY A N 1
ATOM 1377 C CA . GLY A 1 186 ? -12.348 2.840 -1.361 1.00 98.62 186 GLY A CA 1
ATOM 1378 C C . GLY A 1 186 ? -11.506 3.523 -0.280 1.00 98.62 186 GLY A C 1
ATOM 1379 O O . GLY A 1 186 ? -11.695 4.713 -0.034 1.00 98.62 186 GLY A O 1
ATOM 1380 N N . ILE A 1 187 ? -10.591 2.796 0.375 1.00 98.75 187 ILE A N 1
ATOM 1381 C CA . ILE A 1 187 ? -9.798 3.327 1.493 1.00 98.75 187 ILE A CA 1
ATOM 1382 C C . ILE A 1 187 ? -8.673 4.233 0.953 1.00 98.75 187 ILE A C 1
ATOM 1384 O O . ILE A 1 187 ? -7.834 3.771 0.171 1.00 98.75 187 ILE A O 1
ATOM 1388 N N . PRO A 1 188 ? -8.597 5.513 1.366 1.00 98.81 188 PRO A N 1
ATOM 1389 C CA . PRO A 1 188 ? -7.495 6.398 0.995 1.00 98.81 188 PRO A CA 1
ATOM 1390 C C . PRO A 1 188 ? -6.142 5.899 1.526 1.00 98.81 188 PRO A C 1
ATOM 1392 O O . PRO A 1 188 ? -6.062 5.348 2.623 1.00 98.81 188 PRO A O 1
ATOM 1395 N N . SER A 1 189 ? -5.061 6.111 0.764 1.00 98.94 189 SER A N 1
ATOM 1396 C CA . SER A 1 189 ? -3.748 5.522 1.063 1.00 98.94 189 SER A CA 1
ATOM 1397 C C . SER A 1 189 ? -2.561 6.427 0.748 1.00 98.94 189 SER A C 1
ATOM 1399 O O . SER A 1 189 ? -2.595 7.188 -0.225 1.00 98.94 189 SER A O 1
ATOM 1401 N N . ILE A 1 190 ? -1.467 6.250 1.500 1.00 98.81 190 ILE A N 1
ATOM 1402 C CA . ILE A 1 190 ? -0.119 6.715 1.141 1.00 98.81 190 ILE A CA 1
ATOM 1403 C C . ILE A 1 190 ? 0.849 5.524 1.010 1.00 98.81 190 ILE A C 1
ATOM 1405 O O . ILE A 1 190 ? 1.030 4.759 1.951 1.00 98.81 190 ILE A O 1
ATOM 1409 N N . ASN A 1 191 ? 1.543 5.356 -0.120 1.00 98.62 191 ASN A N 1
ATOM 1410 C CA . ASN A 1 191 ? 1.238 5.987 -1.414 1.00 98.62 191 ASN A CA 1
ATOM 1411 C C . ASN A 1 191 ? -0.150 5.539 -1.916 1.00 98.62 191 ASN A C 1
ATOM 1413 O O . ASN A 1 191 ? -0.754 4.636 -1.339 1.00 98.62 191 ASN A O 1
ATOM 1417 N N . SER A 1 192 ? -0.669 6.147 -2.989 1.00 98.88 192 SER A N 1
ATOM 1418 C CA . SER A 1 192 ? -1.975 5.745 -3.529 1.00 98.88 192 SER A CA 1
ATOM 1419 C C . SER A 1 192 ? -1.985 4.252 -3.871 1.00 98.88 192 SER A C 1
ATOM 1421 O O . SER A 1 192 ? -1.009 3.744 -4.429 1.00 98.88 192 SER A O 1
ATOM 1423 N N . LEU A 1 193 ? -3.085 3.553 -3.584 1.00 98.81 193 LEU A N 1
ATOM 1424 C CA . LEU A 1 193 ? -3.206 2.115 -3.860 1.00 98.81 193 LEU A CA 1
ATOM 1425 C C . LEU A 1 193 ? -3.005 1.804 -5.349 1.00 98.81 193 LEU A C 1
ATOM 1427 O O . LEU A 1 193 ? -2.379 0.807 -5.688 1.00 98.81 193 LEU A O 1
ATOM 1431 N N . HIS A 1 194 ? -3.421 2.716 -6.234 1.00 98.81 194 HIS A N 1
ATOM 1432 C CA . HIS A 1 194 ? -3.109 2.650 -7.661 1.00 98.81 194 HIS A CA 1
ATOM 1433 C C . HIS A 1 194 ? -1.596 2.581 -7.924 1.00 98.81 194 HIS A C 1
ATOM 1435 O O . HIS A 1 194 ? -1.135 1.713 -8.666 1.00 98.81 194 HIS A O 1
ATOM 1441 N N . SER A 1 195 ? -0.810 3.474 -7.311 1.00 98.81 195 SER A N 1
ATOM 1442 C CA . SER A 1 195 ? 0.647 3.461 -7.472 1.00 98.81 195 SER A CA 1
ATOM 1443 C C . SER A 1 195 ? 1.290 2.235 -6.825 1.00 98.81 195 SER A C 1
ATOM 1445 O O . SER A 1 195 ? 2.213 1.681 -7.407 1.00 98.81 195 SER A O 1
ATOM 1447 N N . VAL A 1 196 ? 0.784 1.777 -5.672 1.00 98.75 196 VAL A N 1
ATOM 1448 C CA . VAL A 1 196 ? 1.272 0.573 -4.978 1.00 98.75 196 VAL A CA 1
ATOM 1449 C C . VAL A 1 196 ? 1.048 -0.668 -5.837 1.00 98.75 196 VAL A C 1
ATOM 1451 O O . VAL A 1 196 ? 1.983 -1.439 -6.039 1.00 98.75 196 VAL A O 1
ATOM 1454 N N . TYR A 1 197 ? -0.149 -0.819 -6.408 1.00 98.81 197 TYR A N 1
ATOM 1455 C CA . TYR A 1 197 ? -0.472 -1.902 -7.333 1.00 98.81 197 TYR A CA 1
ATOM 1456 C C . TYR A 1 197 ? 0.458 -1.889 -8.553 1.00 98.81 197 TYR A C 1
ATOM 1458 O O . TYR A 1 197 ? 1.101 -2.889 -8.859 1.00 98.81 197 TYR A O 1
ATOM 1466 N N . ASN A 1 198 ? 0.622 -0.726 -9.191 1.00 98.62 198 ASN A N 1
ATOM 1467 C CA . ASN A 1 198 ? 1.529 -0.574 -10.332 1.00 98.62 198 ASN A CA 1
ATOM 1468 C C . ASN A 1 198 ? 3.014 -0.735 -9.954 1.00 98.62 198 ASN A C 1
ATOM 1470 O O . ASN A 1 198 ? 3.840 -0.965 -10.825 1.00 98.62 198 ASN A O 1
ATOM 1474 N N . PHE A 1 199 ? 3.388 -0.641 -8.677 1.00 98.62 199 PHE A N 1
ATOM 1475 C CA . PHE A 1 199 ? 4.771 -0.849 -8.237 1.00 98.62 199 PHE A CA 1
ATOM 1476 C C . PHE A 1 199 ? 5.153 -2.321 -8.046 1.00 98.62 199 PHE A C 1
ATOM 1478 O O . PHE A 1 199 ? 6.301 -2.596 -7.690 1.00 98.62 199 PHE A O 1
ATOM 1485 N N . CYS A 1 200 ? 4.221 -3.257 -8.252 1.00 98.38 200 CYS A N 1
ATOM 1486 C CA . CYS A 1 200 ? 4.470 -4.683 -8.038 1.00 98.38 200 CYS A CA 1
ATOM 1487 C C . CYS A 1 200 ? 5.398 -5.299 -9.097 1.00 98.38 200 CYS A C 1
ATOM 1489 O O . CYS A 1 200 ? 6.057 -6.290 -8.807 1.00 98.38 200 CYS A O 1
ATOM 1491 N N . ASP A 1 201 ? 5.547 -4.677 -10.268 1.00 97.88 201 ASP A N 1
ATOM 1492 C CA . ASP A 1 201 ? 6.476 -5.123 -11.308 1.00 97.88 201 ASP A CA 1
ATOM 1493 C C . ASP A 1 201 ? 7.609 -4.108 -11.496 1.00 97.88 201 ASP A C 1
ATOM 1495 O O . ASP A 1 201 ? 7.422 -3.024 -12.053 1.00 97.88 201 ASP A O 1
ATOM 1499 N N . LYS A 1 202 ? 8.827 -4.457 -11.055 1.00 97.12 202 LYS A N 1
ATOM 1500 C CA . LYS A 1 202 ? 10.005 -3.580 -11.212 1.00 97.12 202 LYS A CA 1
ATOM 1501 C C . LYS A 1 202 ? 10.235 -3.153 -12.677 1.00 97.12 202 LYS A C 1
ATOM 1503 O O . LYS A 1 202 ? 10.438 -1.955 -12.885 1.00 97.12 202 LYS A O 1
ATOM 1508 N N . PRO A 1 203 ? 10.147 -4.043 -13.692 1.00 98.19 203 PRO A N 1
ATOM 1509 C CA . PRO A 1 203 ? 10.290 -3.633 -15.092 1.00 98.19 203 PRO A CA 1
ATOM 1510 C C . PRO A 1 203 ? 9.200 -2.661 -15.562 1.00 98.19 203 PRO A C 1
ATOM 1512 O O . PRO A 1 203 ? 9.484 -1.751 -16.339 1.00 98.19 203 PRO A O 1
ATOM 1515 N N . TRP A 1 204 ? 7.969 -2.788 -15.052 1.00 98.38 204 TRP A N 1
ATOM 1516 C CA . TRP A 1 204 ? 6.881 -1.853 -15.358 1.00 98.38 204 TRP A CA 1
ATOM 1517 C C . TRP A 1 204 ? 7.169 -0.447 -14.821 1.00 98.38 204 TRP A C 1
ATOM 1519 O O . TRP A 1 204 ? 7.005 0.549 -15.530 1.00 98.38 204 TRP A O 1
ATOM 1529 N N . VAL A 1 205 ? 7.680 -0.353 -13.590 1.00 98.56 205 VAL A N 1
ATOM 1530 C CA . VAL A 1 205 ? 8.138 0.922 -13.015 1.00 98.56 205 VAL A CA 1
ATOM 1531 C C . VAL A 1 205 ? 9.319 1.484 -13.811 1.00 98.56 205 VAL A C 1
ATOM 1533 O O . VAL A 1 205 ? 9.343 2.677 -14.121 1.00 98.56 205 VAL A O 1
ATOM 1536 N N . PHE A 1 206 ? 10.281 0.637 -14.189 1.00 98.38 206 PHE A N 1
ATOM 1537 C CA . PHE A 1 206 ? 11.437 1.049 -14.986 1.00 98.38 206 PHE A CA 1
ATOM 1538 C C . PHE A 1 206 ? 11.023 1.602 -16.357 1.00 98.38 206 PHE A C 1
ATOM 1540 O O . PHE A 1 206 ? 11.574 2.610 -16.798 1.00 98.38 206 PHE A O 1
ATOM 1547 N N . ALA A 1 207 ? 9.982 1.053 -16.989 1.00 98.62 207 ALA A N 1
ATOM 1548 C CA . ALA A 1 207 ? 9.441 1.580 -18.243 1.00 98.62 207 ALA A CA 1
ATOM 1549 C C . ALA A 1 207 ? 8.967 3.046 -18.130 1.00 98.62 207 ALA A C 1
ATOM 1551 O O . ALA A 1 207 ? 9.124 3.825 -19.077 1.00 98.62 207 ALA A O 1
ATOM 1552 N N . GLN A 1 208 ? 8.460 3.474 -16.964 1.00 98.75 208 GLN A N 1
ATOM 1553 C CA . GLN A 1 208 ? 8.147 4.890 -16.725 1.00 98.75 208 GLN A CA 1
ATOM 1554 C C . GLN A 1 208 ? 9.408 5.757 -16.690 1.00 98.75 208 GLN A C 1
ATOM 1556 O O . GLN A 1 208 ? 9.397 6.869 -17.219 1.00 98.75 208 GLN A O 1
ATOM 1561 N N . MET A 1 209 ? 10.505 5.246 -16.128 1.00 98.62 209 MET A N 1
ATOM 1562 C CA . MET A 1 209 ? 11.797 5.938 -16.139 1.00 98.62 209 MET A CA 1
ATOM 1563 C C . MET A 1 209 ? 12.387 6.006 -17.550 1.00 98.62 209 MET A C 1
ATOM 1565 O O . MET A 1 209 ? 12.876 7.063 -17.935 1.00 98.62 209 MET A O 1
ATOM 1569 N N . VAL A 1 210 ? 12.259 4.948 -18.360 1.00 98.50 210 VAL A N 1
ATOM 1570 C CA . VAL A 1 210 ? 12.659 4.961 -19.782 1.00 98.50 210 VAL A CA 1
ATOM 1571 C C . VAL A 1 210 ? 11.912 6.054 -20.549 1.00 98.50 210 VAL A C 1
ATOM 1573 O O . VAL A 1 210 ? 12.512 6.788 -21.334 1.00 98.50 210 VAL A O 1
ATOM 1576 N N . ARG A 1 211 ? 10.605 6.216 -20.303 1.00 98.69 211 ARG A N 1
ATOM 1577 C CA . ARG A 1 211 ? 9.811 7.299 -20.905 1.00 98.69 211 ARG A CA 1
ATOM 1578 C C . ARG A 1 211 ? 10.316 8.687 -20.491 1.00 98.69 211 ARG A C 1
ATOM 1580 O O . ARG A 1 211 ? 10.358 9.583 -21.330 1.00 98.69 211 ARG A O 1
ATOM 1587 N N . LEU A 1 212 ? 10.683 8.875 -19.222 1.00 98.62 212 LEU A N 1
ATOM 1588 C CA . LEU A 1 212 ? 11.250 10.139 -18.734 1.00 98.62 212 LEU A CA 1
ATOM 1589 C C . LEU A 1 212 ? 12.630 10.411 -19.336 1.00 98.62 212 LEU A C 1
ATOM 1591 O O . LEU A 1 212 ? 12.858 11.516 -19.815 1.00 98.62 212 LEU A O 1
ATOM 1595 N N . HIS A 1 213 ? 13.496 9.401 -19.399 1.00 98.50 213 HIS A N 1
ATOM 1596 C CA . HIS A 1 213 ? 14.805 9.487 -20.041 1.00 98.50 213 HIS A CA 1
ATOM 1597 C C . HIS A 1 213 ? 14.692 9.931 -21.506 1.00 98.50 213 HIS A C 1
ATOM 1599 O O . HIS A 1 213 ? 15.342 10.890 -21.906 1.00 98.50 213 HIS A O 1
ATOM 1605 N N . LYS A 1 214 ? 13.781 9.329 -22.286 1.00 98.25 214 LYS A N 1
ATOM 1606 C CA . LYS A 1 214 ? 13.518 9.740 -23.681 1.00 98.25 214 LYS A CA 1
ATOM 1607 C C . LYS A 1 214 ? 13.037 11.188 -23.814 1.00 98.25 214 LYS A C 1
ATOM 1609 O O . LYS A 1 214 ? 13.268 11.806 -24.845 1.00 98.25 214 LYS A O 1
ATOM 1614 N N . LYS A 1 215 ? 12.333 11.713 -22.806 1.00 98.62 215 LYS A N 1
ATOM 1615 C CA . LYS A 1 215 ? 11.818 13.089 -22.802 1.00 98.62 215 LYS A CA 1
ATOM 1616 C C . LYS A 1 215 ? 12.886 14.109 -22.397 1.00 98.62 215 LYS A C 1
ATOM 1618 O O . LYS A 1 215 ? 12.894 15.206 -22.941 1.00 98.62 215 LYS A O 1
ATOM 1623 N N . LEU A 1 216 ? 13.698 13.781 -21.395 1.00 98.50 216 LEU A N 1
ATOM 1624 C CA . LEU A 1 216 ? 14.620 14.718 -20.744 1.00 98.50 216 LEU A CA 1
ATOM 1625 C C . LEU A 1 216 ? 16.049 14.638 -21.300 1.00 98.50 216 LEU A C 1
ATOM 1627 O O . LEU A 1 216 ? 16.784 15.612 -21.214 1.00 98.50 216 LEU A O 1
ATOM 1631 N N . GLY A 1 217 ? 16.429 13.508 -21.897 1.00 97.75 217 GLY A N 1
ATOM 1632 C CA . GLY A 1 217 ? 17.792 13.249 -22.354 1.00 97.75 217 GLY A CA 1
ATOM 1633 C C . GLY A 1 217 ? 18.726 12.787 -21.230 1.00 97.75 217 GLY A C 1
ATOM 1634 O O . GLY A 1 217 ? 18.405 12.867 -20.043 1.00 97.75 217 GLY A O 1
ATOM 1635 N N . THR A 1 218 ? 19.891 12.265 -21.620 1.00 98.00 218 THR A N 1
ATOM 1636 C CA . THR A 1 218 ? 20.889 11.682 -20.707 1.00 98.00 218 THR A CA 1
ATOM 1637 C C . THR A 1 218 ? 21.495 12.700 -19.750 1.00 98.00 218 THR A C 1
ATOM 1639 O O . THR A 1 218 ? 21.719 12.360 -18.594 1.00 98.00 218 THR A O 1
ATOM 1642 N N . GLU A 1 219 ? 21.716 13.933 -20.207 1.00 98.06 219 GLU A N 1
ATOM 1643 C CA . GLU A 1 219 ? 22.309 15.001 -19.391 1.00 98.06 219 GLU A CA 1
ATOM 1644 C C . GLU A 1 219 ? 21.451 15.312 -18.152 1.00 98.06 219 GLU A C 1
ATOM 1646 O O . GLU A 1 219 ? 21.963 15.407 -17.041 1.00 98.06 219 GLU A O 1
ATOM 1651 N N . GLU A 1 220 ? 20.128 15.394 -18.327 1.00 98.38 220 GLU A N 1
ATOM 1652 C CA . GLU A 1 220 ? 19.180 15.733 -17.256 1.00 98.38 220 GLU A CA 1
ATOM 1653 C C . GLU A 1 220 ? 18.706 14.504 -16.468 1.00 98.38 220 GLU A C 1
ATOM 1655 O O . GLU A 1 220 ? 18.413 14.577 -15.272 1.00 98.38 220 GLU A O 1
ATOM 1660 N N . PHE A 1 221 ? 18.590 13.352 -17.134 1.00 98.44 221 PHE A N 1
ATOM 1661 C CA . PHE A 1 221 ? 18.102 12.118 -16.526 1.00 98.44 221 PHE A CA 1
ATOM 1662 C C . PHE A 1 221 ? 18.948 10.915 -16.977 1.00 98.44 221 PHE A C 1
ATOM 1664 O O . PHE A 1 221 ? 18.517 10.160 -17.857 1.00 98.44 221 PHE A O 1
ATOM 1671 N N . PRO A 1 222 ? 20.141 10.705 -16.385 1.00 97.88 222 PRO A N 1
ATOM 1672 C CA . PRO A 1 222 ? 21.080 9.650 -16.776 1.00 97.88 222 PRO A CA 1
ATOM 1673 C C . PRO A 1 222 ? 20.611 8.275 -16.279 1.00 97.88 222 PRO A C 1
ATOM 1675 O O . PRO A 1 222 ? 21.088 7.740 -15.276 1.00 97.88 222 PRO A O 1
ATOM 1678 N N . LEU A 1 223 ? 19.622 7.705 -16.968 1.00 97.88 223 LEU A N 1
ATOM 1679 C CA . LEU A 1 223 ? 19.109 6.369 -16.686 1.00 97.88 223 LEU A CA 1
ATOM 1680 C C . LEU A 1 223 ? 20.121 5.312 -17.144 1.00 97.88 223 LEU A C 1
ATOM 1682 O O . LEU A 1 223 ? 20.657 5.396 -18.244 1.00 97.88 223 LEU A O 1
ATOM 1686 N N . ILE A 1 224 ? 20.361 4.299 -16.309 1.00 97.38 224 ILE A N 1
ATOM 1687 C CA . ILE A 1 224 ? 21.211 3.162 -16.675 1.00 97.38 224 ILE A CA 1
ATOM 1688 C C . ILE A 1 224 ? 20.649 2.430 -17.902 1.00 97.38 224 ILE A C 1
ATOM 1690 O O . ILE A 1 224 ? 19.439 2.222 -18.013 1.00 97.38 224 ILE A O 1
ATOM 1694 N N . ASN A 1 225 ? 21.536 1.990 -18.794 1.00 94.94 225 ASN A N 1
ATOM 1695 C CA . ASN A 1 225 ? 21.169 1.091 -19.883 1.00 94.94 225 ASN A CA 1
ATOM 1696 C C . ASN A 1 225 ? 20.824 -0.284 -19.304 1.00 94.94 225 ASN A C 1
ATOM 1698 O O . ASN A 1 225 ? 21.686 -0.967 -18.754 1.00 94.94 225 ASN A O 1
ATOM 1702 N N . GLN A 1 226 ? 19.559 -0.675 -19.423 1.00 94.94 226 GLN A N 1
ATOM 1703 C CA . GLN A 1 226 ? 19.051 -1.962 -18.963 1.00 94.94 226 GLN A CA 1
ATOM 1704 C C . GLN A 1 226 ? 18.210 -2.606 -20.066 1.00 94.94 226 GLN A C 1
ATOM 1706 O O . GLN A 1 226 ? 17.415 -1.931 -20.724 1.00 94.94 226 GLN A O 1
ATOM 1711 N N . THR A 1 227 ? 18.357 -3.919 -20.228 1.00 96.00 227 THR A N 1
ATOM 1712 C CA . THR A 1 227 ? 17.573 -4.728 -21.168 1.00 96.00 227 THR A CA 1
ATOM 1713 C C . THR A 1 227 ? 16.536 -5.538 -20.400 1.00 96.00 227 THR A C 1
ATOM 1715 O O . THR A 1 227 ? 16.868 -6.218 -19.433 1.00 96.00 227 THR A O 1
ATOM 1718 N N . PHE A 1 228 ? 15.273 -5.472 -20.823 1.00 96.69 228 PHE A N 1
ATOM 1719 C CA . PHE A 1 228 ? 14.206 -6.313 -20.284 1.00 96.69 228 PHE A CA 1
ATOM 1720 C C . PHE A 1 228 ? 14.017 -7.552 -21.162 1.00 96.69 228 PHE A C 1
ATOM 1722 O O . PHE A 1 228 ? 13.817 -7.426 -22.368 1.00 96.69 228 PHE A O 1
ATOM 1729 N N . TYR A 1 229 ? 14.006 -8.729 -20.537 1.00 96.94 229 TYR A N 1
ATOM 1730 C CA . TYR A 1 229 ? 13.691 -9.998 -21.187 1.00 96.94 229 TYR A CA 1
ATOM 1731 C C . TYR A 1 229 ? 12.368 -10.539 -20.626 1.00 96.94 229 TYR A C 1
ATOM 1733 O O . TYR A 1 229 ? 12.294 -10.803 -19.425 1.00 96.94 229 TYR A O 1
ATOM 1741 N N . PRO A 1 230 ? 11.323 -10.745 -21.453 1.00 95.75 230 PRO A N 1
ATOM 1742 C CA . PRO A 1 230 ? 10.064 -11.330 -20.983 1.00 95.75 230 PRO A CA 1
ATOM 1743 C C . PRO A 1 230 ? 10.232 -12.753 -20.439 1.00 95.75 230 PRO A C 1
ATOM 1745 O O . PRO A 1 230 ? 9.440 -13.213 -19.621 1.00 95.75 230 PRO A O 1
ATOM 1748 N N . ASN A 1 231 ? 11.234 -13.473 -20.944 1.00 95.38 231 ASN A N 1
ATOM 1749 C CA . ASN A 1 231 ? 11.602 -14.818 -20.528 1.00 95.38 231 ASN A CA 1
ATOM 1750 C C . ASN A 1 231 ? 13.048 -15.126 -20.961 1.00 95.38 231 ASN A C 1
ATOM 1752 O O . ASN A 1 231 ? 13.645 -14.386 -21.741 1.00 95.38 231 ASN A O 1
ATOM 1756 N N . HIS A 1 232 ? 13.589 -16.249 -20.485 1.00 94.94 232 HIS A N 1
ATOM 1757 C CA . HIS A 1 232 ? 14.979 -16.648 -20.718 1.00 94.94 232 HIS A CA 1
ATOM 1758 C C . HIS A 1 232 ? 15.339 -16.907 -22.192 1.00 94.94 232 HIS A C 1
ATOM 1760 O O . HIS A 1 232 ? 16.517 -16.868 -22.526 1.00 94.94 232 HIS A O 1
ATOM 1766 N N . LYS A 1 233 ? 14.373 -17.166 -23.087 1.00 94.44 233 LYS A N 1
ATOM 1767 C CA . LYS A 1 233 ? 14.661 -17.480 -24.502 1.00 94.44 233 LYS A CA 1
ATOM 1768 C C . LYS A 1 233 ? 15.242 -16.287 -25.257 1.00 94.44 233 LYS A C 1
ATOM 1770 O O . LYS A 1 233 ? 16.004 -16.478 -26.194 1.00 94.44 233 LYS A O 1
ATOM 1775 N N . GLU A 1 234 ? 14.897 -15.078 -24.821 1.00 93.94 234 GLU A N 1
ATOM 1776 C CA . GLU A 1 234 ? 15.395 -13.827 -25.397 1.00 93.94 234 GLU A CA 1
ATOM 1777 C C . GLU A 1 234 ? 16.762 -13.423 -24.828 1.00 93.94 234 GLU A C 1
ATOM 1779 O O . GLU A 1 234 ? 17.372 -12.478 -25.320 1.00 93.94 234 GLU A O 1
ATOM 1784 N N . MET A 1 235 ? 17.271 -14.129 -23.807 1.00 93.06 235 MET A N 1
ATOM 1785 C CA . MET A 1 235 ? 18.591 -13.878 -23.216 1.00 93.06 235 MET A CA 1
ATOM 1786 C C . MET A 1 235 ? 19.711 -14.457 -24.089 1.00 93.06 235 MET A C 1
ATOM 1788 O O . MET A 1 235 ? 20.554 -15.231 -23.634 1.00 93.06 235 MET A O 1
ATOM 1792 N N . VAL A 1 236 ? 19.709 -14.088 -25.366 1.00 89.50 236 VAL A N 1
ATOM 1793 C CA . VAL A 1 236 ? 20.793 -14.374 -26.300 1.00 89.50 236 VAL A CA 1
ATOM 1794 C C . VAL A 1 236 ? 21.858 -13.290 -26.167 1.00 89.50 236 VAL A C 1
ATOM 1796 O O . VAL A 1 236 ? 21.549 -12.107 -26.025 1.00 89.50 236 VAL A O 1
ATOM 1799 N N . SER A 1 237 ? 23.133 -13.669 -26.212 1.00 75.38 237 SER A N 1
ATOM 1800 C CA . SER A 1 237 ? 24.205 -12.687 -26.332 1.00 75.38 237 SER A CA 1
ATOM 1801 C C . SER A 1 237 ? 24.093 -12.022 -27.702 1.00 75.38 237 SER A C 1
ATOM 1803 O O . SER A 1 237 ? 24.432 -12.633 -28.717 1.00 75.38 237 SER A O 1
ATOM 1805 N N . LEU A 1 238 ? 23.632 -10.771 -27.742 1.00 56.53 238 LEU A N 1
ATOM 1806 C CA . LEU A 1 238 ? 24.000 -9.879 -28.836 1.00 56.53 238 LEU A CA 1
ATOM 1807 C C . LEU A 1 238 ? 25.529 -9.813 -28.809 1.00 56.53 238 LEU A C 1
ATOM 1809 O O . LEU A 1 238 ? 26.111 -9.422 -27.797 1.00 56.53 238 LEU A O 1
ATOM 1813 N N . GLY A 1 239 ? 26.174 -10.319 -29.861 1.00 46.69 239 GLY A N 1
ATOM 1814 C CA . GLY A 1 239 ? 27.625 -10.278 -29.982 1.00 46.69 239 GLY A CA 1
ATOM 1815 C C . GLY A 1 239 ? 28.141 -8.861 -29.724 1.00 46.69 239 GLY A C 1
ATOM 1816 O O . GLY A 1 239 ? 27.627 -7.913 -30.303 1.00 46.69 239 GLY A O 1
ATOM 1817 N N . GLU A 1 240 ? 29.129 -8.776 -28.832 1.00 42.69 240 GLU A N 1
ATOM 1818 C CA . GLU A 1 240 ? 30.004 -7.630 -28.553 1.00 42.69 240 GLU A CA 1
ATOM 1819 C C . GLU A 1 240 ? 29.335 -6.300 -28.154 1.00 42.69 240 GLU A C 1
ATOM 1821 O O . GLU A 1 240 ? 28.878 -5.517 -28.980 1.00 42.69 240 GLU A O 1
ATOM 1826 N N . GLY A 1 241 ? 29.400 -5.974 -26.856 1.00 45.12 241 GLY A N 1
ATOM 1827 C CA . GLY A 1 241 ? 29.180 -4.603 -26.385 1.00 45.12 241 GLY A CA 1
ATOM 1828 C C . GLY A 1 241 ? 28.718 -4.485 -24.936 1.00 45.12 241 GLY A C 1
ATOM 1829 O O . GLY A 1 241 ? 27.557 -4.189 -24.689 1.00 45.12 241 GLY A O 1
ATOM 1830 N N . SER A 1 242 ? 29.633 -4.718 -23.989 1.00 46.12 242 SER A N 1
ATOM 1831 C CA . SER A 1 242 ? 29.656 -4.145 -22.627 1.00 46.12 242 SER A CA 1
ATOM 1832 C C . SER A 1 242 ? 28.318 -3.643 -22.046 1.00 46.12 242 SER A C 1
ATOM 1834 O O . SER A 1 242 ? 28.062 -2.440 -21.988 1.00 46.12 242 SER A O 1
ATOM 1836 N N . GLY A 1 243 ? 27.491 -4.555 -21.543 1.00 46.97 243 GLY A N 1
ATOM 1837 C CA . GLY A 1 243 ? 26.358 -4.221 -20.684 1.00 46.97 243 GLY A CA 1
ATOM 1838 C C . GLY A 1 243 ? 26.311 -5.200 -19.522 1.00 46.97 243 GLY A C 1
ATOM 1839 O O . GLY A 1 243 ? 26.192 -6.402 -19.739 1.00 46.97 243 GLY A O 1
ATOM 1840 N N . HIS A 1 244 ? 26.453 -4.713 -18.290 1.00 44.00 244 HIS A N 1
ATOM 1841 C CA . HIS A 1 244 ? 26.292 -5.553 -17.106 1.00 44.00 244 HIS A CA 1
ATOM 1842 C C . HIS A 1 244 ? 24.841 -6.045 -17.018 1.00 44.00 244 HIS A C 1
ATOM 1844 O O . HIS A 1 244 ? 23.915 -5.242 -16.910 1.00 44.00 244 HIS A O 1
ATOM 1850 N N . CYS A 1 245 ? 24.655 -7.364 -17.065 1.00 43.69 245 CYS A N 1
ATOM 1851 C CA . CYS A 1 245 ? 23.379 -8.016 -16.794 1.00 43.69 245 CYS A CA 1
ATOM 1852 C C . CYS A 1 245 ? 23.056 -7.900 -15.295 1.00 43.69 245 CYS A C 1
ATOM 1854 O O . CYS A 1 245 ? 23.867 -8.320 -14.468 1.00 43.69 245 CYS A O 1
ATOM 1856 N N . TYR A 1 246 ? 21.883 -7.359 -14.958 1.00 42.91 246 TYR A N 1
ATOM 1857 C CA . TYR A 1 246 ? 21.310 -7.342 -13.607 1.00 42.91 246 TYR A CA 1
ATOM 1858 C C . TYR A 1 246 ? 19.886 -7.880 -13.639 1.00 42.91 246 TYR A C 1
ATOM 1860 O O . TYR A 1 246 ? 19.146 -7.479 -14.568 1.00 42.91 246 TYR A O 1
#

Solvent-accessible surface area (backbone atoms only — not comparable to full-atom values): 16652 Å² total; per-residue (Å²): 125,66,70,64,50,61,73,74,62,65,82,58,62,80,81,64,61,64,95,64,81,68,63,73,81,72,65,82,78,82,82,88,85,82,87,87,89,83,87,90,88,86,89,87,89,87,82,87,88,83,85,88,86,88,77,84,93,83,90,84,82,93,80,80,92,82,81,84,83,84,81,85,74,86,86,82,87,84,90,84,84,82,92,78,74,99,64,64,76,61,44,33,35,34,35,32,34,65,83,91,61,67,59,54,69,76,42,59,91,46,43,55,96,80,70,26,42,59,44,66,46,78,41,41,74,91,37,50,51,72,51,61,36,97,87,62,52,59,40,38,36,35,59,42,78,55,96,90,38,83,41,79,45,79,43,72,57,63,29,36,39,63,71,60,78,52,46,46,95,53,90,95,28,73,40,55,66,56,50,51,43,42,51,64,40,66,48,48,46,42,66,44,53,69,58,55,62,56,56,56,40,65,68,62,48,47,51,55,50,53,55,48,26,75,72,60,34,58,92,78,34,73,69,79,89,77,83,86,63,100,49,76,86,70,70,61,82,74,80,85,76,95,70,84,88,127

pLDDT: mean 75.17, std 27.19, range [30.27, 98.94]

Foldseek 3Di:
DVPVCVVPPPPCPVVQDPPPPCPVVPDDDDDDDDDDDDDDDDDDDDDDDDDDPDDDDDDDDDPDPPPPPPPPDDDDDDDDDDDDDPADEAAEEEEADDPPDDVCVVQVCPADVNGHHYHYDYDHLLQWDKDADQVLDIWIWGFDQDPNDTDIDTDDHQAYEYDDQCADPHPPRHNLVVLVRCVSSVRHYVVGSVVSNQVRDVVSVVVVLVVVCVVPDCVRRVDADADDDPDCVPVDDPPDDDDDHD

Mean predicted aligned error: 16.83 Å

Radius of gyration: 28.04 Å; Cα contacts (8 Å, |Δi|>4): 232; chains: 1; bounding box: 61×57×83 Å

Nearest PDB structures (foldseek):
  1pk8-assembly1_A  TM=9.562E-01  e=2.409E-27  Rattus norvegicus
  1px2-assembly1_A-2  TM=9.522E-01  e=4.303E-27  Rattus norvegicus
  1auv-assembly1_B-2  TM=9.620E-01  e=1.287E-26  Bos taurus
  1px2-assembly1_B-2  TM=9.565E-01  e=2.297E-26  Rattus norvegicus
  1i7l-assembly1_A  TM=9.795E-01  e=4.602E-23  Rattus norvegicus